Protein AF-A0A2E3BZH8-F1 (afdb_monomer)

Secondary structure (DSSP, 8-state):
-HHHHHHHT--HHHHHHHHHHHHHHHHHHTTS-HHHHHHHHHHHHHHHHHHHHHHHHHHHHHHHHHHHHHHHHSSSPPSS-TT-HHHHHHHHHTGGGTTT-HHHHHHHHHHHHHHHHHHHHHHSTT-S-HHHHHHHHHHHHHHHHHHHHHGGGGS-S-HHHHHHHHHHHHHHHHHHHHHHHHHHHHHHHHHHHH---TTPPP---S---S------S--------

Solvent-accessible surface area (backbone atoms only — not comparable to full-atom values): 13101 Å² total; per-residue (Å²): 115,71,66,60,62,53,58,76,69,49,54,70,71,58,49,50,52,53,51,52,47,44,52,51,34,47,59,69,36,68,80,45,76,73,81,64,34,56,60,51,28,50,50,50,38,52,53,52,51,52,52,53,48,48,54,50,50,54,52,53,51,50,53,51,54,52,50,55,53,40,46,72,68,37,75,68,73,72,87,64,46,85,90,37,65,69,60,35,53,50,49,52,74,51,50,82,51,34,85,61,40,49,70,45,47,40,48,22,50,53,25,48,39,54,23,47,53,41,50,53,51,59,68,44,85,81,61,90,59,50,49,63,47,47,57,52,30,52,50,24,48,51,50,20,45,51,33,53,59,57,48,61,81,58,49,74,99,38,71,69,58,53,55,47,49,57,50,49,44,52,51,51,52,54,56,54,45,54,56,49,52,53,52,50,51,52,42,52,53,50,37,74,73,73,48,90,51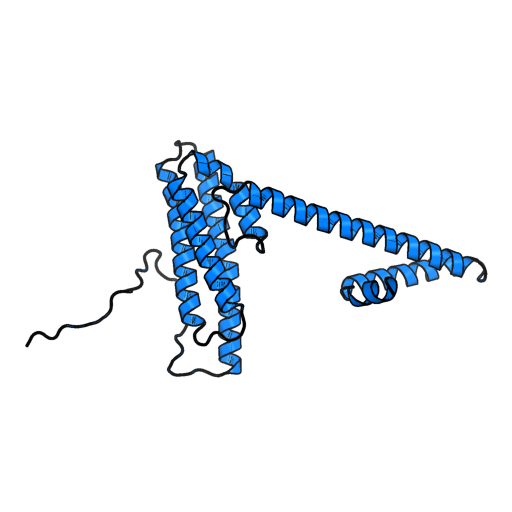,98,87,62,70,83,80,81,85,67,95,71,64,96,82,68,80,78,76,86,68,73,96,71,80,78,83,86,128

pLDDT: mean 81.77, std 16.64, range [39.28, 98.5]

Mean predicted aligned error: 11.78 Å

Structure (mmCIF, N/CA/C/O backbone):
data_AF-A0A2E3BZH8-F1
#
_entry.id   AF-A0A2E3BZH8-F1
#
loop_
_atom_site.group_PDB
_atom_site.id
_atom_site.type_symbol
_atom_site.label_atom_id
_atom_site.label_alt_id
_atom_site.label_comp_id
_atom_site.label_asym_id
_atom_site.label_entity_id
_atom_site.label_seq_id
_atom_site.pdbx_PDB_ins_code
_atom_site.Cartn_x
_atom_site.Cartn_y
_atom_site.Cartn_z
_atom_site.occupancy
_atom_site.B_iso_or_equiv
_atom_site.auth_seq_id
_atom_site.auth_comp_id
_atom_site.auth_asym_id
_atom_site.auth_atom_id
_atom_site.pdbx_PDB_model_num
ATOM 1 N N . MET A 1 1 ? 15.683 19.610 -30.212 1.00 45.84 1 MET A N 1
ATOM 2 C CA . MET A 1 1 ? 15.999 19.299 -28.797 1.00 45.84 1 MET A CA 1
ATOM 3 C C . MET A 1 1 ? 14.867 18.570 -28.058 1.00 45.84 1 MET A C 1
ATOM 5 O O . MET A 1 1 ? 15.167 17.631 -27.344 1.00 45.84 1 MET A O 1
ATOM 9 N N . LYS A 1 2 ? 13.576 18.899 -28.266 1.00 50.16 2 LYS A N 1
ATOM 10 C CA . LYS A 1 2 ? 12.450 18.166 -27.634 1.00 50.16 2 LYS A CA 1
ATOM 11 C C . LYS A 1 2 ? 12.270 16.708 -28.107 1.00 50.16 2 LYS A C 1
ATOM 13 O O . LYS A 1 2 ? 11.883 15.872 -27.306 1.00 50.16 2 LYS A O 1
ATOM 18 N N . LEU A 1 3 ? 12.591 16.400 -29.370 1.00 46.22 3 LEU A N 1
ATOM 19 C CA . LEU A 1 3 ? 12.424 15.050 -29.936 1.00 46.22 3 LEU A CA 1
ATOM 20 C C . LEU A 1 3 ? 13.428 14.031 -29.366 1.00 46.22 3 LEU A C 1
ATOM 22 O O . LEU A 1 3 ? 13.060 12.911 -29.044 1.00 46.22 3 LEU A O 1
ATOM 26 N N . TYR A 1 4 ? 14.686 14.445 -29.197 1.00 51.34 4 TYR A N 1
ATOM 27 C CA . TYR A 1 4 ? 15.752 13.600 -28.650 1.00 51.34 4 TYR A CA 1
ATOM 28 C C . TYR A 1 4 ? 15.467 13.214 -27.188 1.00 51.34 4 TYR A C 1
ATOM 30 O O . TYR A 1 4 ? 15.466 12.036 -26.848 1.00 51.34 4 TYR A O 1
ATOM 38 N N . ASN A 1 5 ? 15.072 14.190 -26.362 1.00 56.72 5 ASN A N 1
ATOM 39 C CA . ASN A 1 5 ? 14.701 13.950 -24.962 1.00 56.72 5 ASN A CA 1
ATOM 40 C C . ASN A 1 5 ? 13.414 13.118 -24.810 1.00 56.72 5 ASN A C 1
ATOM 42 O O . ASN A 1 5 ? 13.202 12.510 -23.763 1.00 56.72 5 ASN A O 1
ATOM 46 N N . ALA A 1 6 ? 12.537 13.114 -25.821 1.00 58.03 6 ALA A N 1
ATOM 47 C CA . ALA A 1 6 ? 11.358 12.253 -25.842 1.00 58.03 6 ALA A CA 1
ATOM 48 C C . ALA A 1 6 ? 11.736 10.794 -26.138 1.00 58.03 6 ALA A C 1
ATOM 50 O O . ALA A 1 6 ? 11.156 9.896 -25.540 1.00 58.03 6 ALA A O 1
ATOM 51 N N . ILE A 1 7 ? 12.737 10.557 -26.997 1.00 60.22 7 ILE A N 1
ATOM 52 C CA . ILE A 1 7 ? 13.223 9.209 -27.330 1.00 60.22 7 ILE A CA 1
ATOM 53 C C . ILE A 1 7 ? 13.963 8.576 -26.146 1.00 60.22 7 ILE A C 1
ATOM 55 O O . ILE A 1 7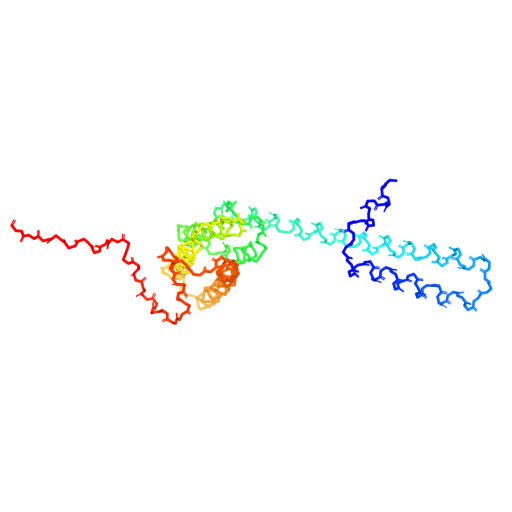 ? 13.751 7.407 -25.847 1.00 60.22 7 ILE A O 1
ATOM 59 N N . GLU A 1 8 ? 14.773 9.353 -25.426 1.00 59.12 8 GLU A N 1
ATOM 60 C CA . GLU A 1 8 ? 15.571 8.864 -24.290 1.00 59.12 8 GLU A CA 1
ATOM 61 C C . GLU A 1 8 ? 14.720 8.495 -23.056 1.00 59.12 8 GLU A C 1
ATOM 63 O O . GLU A 1 8 ? 15.140 7.704 -22.218 1.00 59.12 8 GLU A O 1
ATOM 68 N N . LYS A 1 9 ? 13.492 9.024 -22.963 1.00 60.16 9 LYS A N 1
ATOM 69 C CA . LYS A 1 9 ? 12.530 8.722 -21.888 1.00 60.16 9 LYS A CA 1
ATOM 70 C C . LYS A 1 9 ? 11.570 7.569 -22.204 1.00 60.16 9 LYS A C 1
ATOM 72 O O . LYS A 1 9 ? 10.700 7.271 -21.387 1.00 60.16 9 LYS A O 1
ATOM 77 N N . LEU A 1 10 ? 11.667 6.944 -23.378 1.00 65.31 10 LEU A N 1
ATOM 78 C CA . LEU A 1 10 ? 10.780 5.845 -23.757 1.00 65.31 10 LEU A CA 1
ATOM 79 C C . LEU A 1 10 ? 11.290 4.516 -23.195 1.00 65.31 10 LEU A C 1
ATOM 81 O O . LEU A 1 10 ? 12.379 4.060 -23.529 1.00 65.31 10 LEU A O 1
ATOM 85 N N . GLU A 1 11 ? 10.461 3.859 -22.384 1.00 71.50 11 GLU A N 1
ATOM 86 C CA . GLU A 1 11 ? 10.684 2.471 -21.974 1.00 71.50 11 GLU A CA 1
ATOM 87 C C . GLU A 1 11 ? 10.778 1.545 -23.197 1.00 71.50 11 GLU A C 1
ATOM 89 O O . GLU A 1 11 ? 10.058 1.721 -24.188 1.00 71.50 11 GLU A O 1
ATOM 94 N N . GLY A 1 12 ? 11.639 0.524 -23.115 1.00 73.19 12 GLY A N 1
ATOM 95 C CA . GLY A 1 12 ? 11.958 -0.364 -24.240 1.00 73.19 12 GLY A CA 1
ATOM 96 C C . GLY A 1 12 ? 10.740 -1.046 -24.875 1.00 73.19 12 GLY A C 1
ATOM 97 O O . GLY A 1 12 ? 10.701 -1.227 -26.091 1.00 73.19 12 GLY A O 1
ATOM 98 N N . GLU A 1 13 ? 9.703 -1.345 -24.089 1.00 74.25 13 GLU A N 1
ATOM 99 C CA . GLU A 1 13 ? 8.449 -1.909 -24.602 1.00 74.25 13 GLU A CA 1
ATOM 100 C C . GLU A 1 13 ? 7.674 -0.914 -25.487 1.00 74.25 13 GLU A C 1
ATOM 102 O O . GLU A 1 13 ? 7.115 -1.289 -26.522 1.00 74.25 13 GLU A O 1
ATOM 107 N N . THR A 1 14 ? 7.666 0.374 -25.124 1.00 75.88 14 THR A N 1
ATOM 108 C CA . THR A 1 14 ? 7.012 1.420 -25.927 1.00 75.88 14 THR A CA 1
ATOM 109 C C . THR A 1 14 ? 7.798 1.679 -27.211 1.00 75.88 14 THR A C 1
ATOM 111 O O . THR A 1 14 ? 7.213 1.807 -28.287 1.00 75.88 14 THR A O 1
ATOM 114 N N . LEU A 1 15 ? 9.130 1.681 -27.121 1.00 77.88 15 LEU A N 1
ATOM 115 C CA . LEU A 1 15 ? 10.012 1.839 -28.274 1.00 77.88 15 LEU A CA 1
ATOM 116 C C . LEU A 1 15 ? 9.840 0.690 -29.281 1.00 77.88 15 LEU A C 1
ATOM 118 O O . LEU A 1 15 ? 9.715 0.938 -30.480 1.00 77.88 15 LEU A O 1
ATOM 122 N N . PHE A 1 16 ? 9.731 -0.551 -28.800 1.00 81.75 16 PHE A N 1
ATOM 123 C CA . PHE A 1 16 ? 9.432 -1.711 -29.641 1.00 81.75 16 PHE A CA 1
ATOM 124 C C . PHE A 1 16 ? 8.083 -1.572 -30.362 1.00 81.75 16 PHE A C 1
ATOM 126 O O . PHE A 1 16 ? 8.008 -1.782 -31.573 1.00 81.75 16 PHE A O 1
ATOM 133 N N . LYS A 1 17 ? 7.027 -1.151 -29.649 1.00 80.12 17 LYS A N 1
ATOM 134 C CA . LYS A 1 17 ? 5.701 -0.896 -30.241 1.00 80.12 17 LYS A CA 1
ATOM 135 C C . LYS A 1 17 ? 5.764 0.161 -31.348 1.00 80.12 17 LYS A C 1
ATOM 137 O O . LYS A 1 17 ? 5.174 -0.037 -32.407 1.00 80.12 17 LYS A O 1
ATOM 142 N N . TYR A 1 18 ? 6.508 1.250 -31.151 1.00 81.06 18 TYR A N 1
ATOM 143 C CA . TYR A 1 18 ? 6.657 2.301 -32.164 1.00 81.06 18 TYR A CA 1
ATOM 144 C C . TYR A 1 18 ? 7.452 1.832 -33.390 1.00 81.06 18 TYR A C 1
ATOM 146 O O . TYR A 1 18 ? 7.041 2.099 -34.519 1.00 81.06 18 TYR A O 1
ATOM 154 N N . ILE A 1 19 ? 8.525 1.058 -33.199 1.00 82.62 19 ILE A N 1
ATOM 155 C CA . ILE A 1 19 ? 9.267 0.436 -34.307 1.00 82.62 19 ILE A CA 1
ATOM 156 C C . ILE A 1 19 ? 8.366 -0.524 -35.096 1.00 82.62 19 ILE A C 1
ATOM 158 O O . ILE A 1 19 ? 8.353 -0.480 -36.326 1.00 82.62 19 ILE A O 1
ATOM 162 N N . ALA A 1 20 ? 7.562 -1.344 -34.413 1.00 84.69 20 ALA A N 1
ATOM 163 C CA . ALA A 1 20 ? 6.630 -2.266 -35.061 1.00 84.69 20 ALA A CA 1
ATOM 164 C C . ALA A 1 20 ? 5.582 -1.532 -35.917 1.00 84.69 20 ALA A C 1
ATOM 166 O O . ALA A 1 20 ? 5.282 -1.970 -37.030 1.00 84.69 20 ALA A O 1
ATOM 167 N N . VAL A 1 21 ? 5.069 -0.389 -35.445 1.00 83.12 21 VAL A N 1
ATOM 168 C CA . VAL A 1 21 ? 4.144 0.470 -36.208 1.00 83.12 21 VAL A CA 1
ATOM 169 C C . VAL A 1 21 ? 4.818 1.043 -37.456 1.00 83.12 21 VAL A C 1
ATOM 171 O O . VAL A 1 21 ? 4.216 1.023 -38.531 1.00 83.12 21 VAL A O 1
ATOM 174 N N . ILE A 1 22 ? 6.069 1.499 -37.353 1.00 81.06 22 ILE A N 1
ATOM 175 C CA . ILE A 1 22 ? 6.833 2.022 -38.497 1.00 81.06 22 ILE A CA 1
ATOM 176 C C . ILE A 1 22 ? 7.059 0.925 -39.544 1.00 81.06 22 ILE A C 1
ATOM 178 O O . ILE A 1 22 ? 6.750 1.130 -40.716 1.00 81.06 22 ILE A O 1
ATOM 182 N N . ILE A 1 23 ? 7.531 -0.255 -39.131 1.00 83.19 23 ILE A N 1
ATOM 183 C CA . ILE A 1 23 ? 7.778 -1.389 -40.037 1.00 83.19 23 ILE A CA 1
ATOM 184 C C . ILE A 1 23 ? 6.480 -1.835 -40.717 1.00 83.19 23 ILE A C 1
ATOM 186 O O . ILE A 1 23 ? 6.462 -2.025 -41.931 1.00 83.19 23 ILE A O 1
ATOM 190 N N . SER A 1 24 ? 5.383 -1.940 -39.961 1.00 78.25 24 SER A N 1
ATOM 191 C CA . SER A 1 24 ? 4.074 -2.322 -40.506 1.00 78.25 24 SER A CA 1
ATOM 192 C C . SER A 1 24 ? 3.560 -1.295 -41.516 1.00 78.25 24 SER A C 1
ATOM 194 O O . SER A 1 24 ? 3.029 -1.664 -42.560 1.00 78.25 24 SER A O 1
ATOM 196 N N . SER A 1 25 ? 3.766 -0.004 -41.241 1.00 77.00 25 SER A N 1
ATOM 197 C CA . SER A 1 25 ? 3.370 1.084 -42.143 1.00 77.00 25 SER A CA 1
ATOM 198 C C . SER A 1 25 ? 4.177 1.061 -43.444 1.00 77.00 25 SER A C 1
ATOM 200 O O . SER A 1 25 ? 3.603 1.188 -44.523 1.00 77.00 25 SER A O 1
ATOM 202 N N . ILE A 1 26 ? 5.494 0.832 -43.364 1.00 76.00 26 ILE A N 1
ATOM 203 C CA . ILE A 1 26 ? 6.365 0.680 -44.541 1.00 76.00 26 ILE A CA 1
ATOM 204 C C . ILE A 1 26 ? 5.959 -0.555 -45.354 1.00 76.00 26 ILE A C 1
ATOM 206 O O . ILE A 1 26 ? 5.878 -0.476 -46.577 1.00 76.00 26 ILE A O 1
ATOM 210 N N . PHE A 1 27 ? 5.662 -1.675 -44.691 1.00 79.50 27 PHE A N 1
ATOM 211 C CA . PHE A 1 27 ? 5.261 -2.918 -45.351 1.00 79.50 27 PHE A CA 1
ATOM 212 C C . PHE A 1 27 ? 3.938 -2.777 -46.116 1.00 79.50 27 PHE A C 1
ATOM 214 O O . PHE A 1 27 ? 3.856 -3.160 -47.282 1.00 79.50 27 PHE A O 1
ATOM 221 N N . LEU A 1 28 ? 2.916 -2.175 -45.497 1.00 72.25 28 LEU A N 1
ATOM 222 C CA . LEU A 1 28 ? 1.610 -1.962 -46.132 1.00 72.25 28 LEU A CA 1
ATOM 223 C C . LEU A 1 28 ? 1.696 -1.042 -47.355 1.00 72.25 28 LEU A C 1
ATOM 225 O O . LEU A 1 28 ? 0.976 -1.236 -48.332 1.00 72.25 28 LEU A O 1
ATOM 229 N N . ILE A 1 29 ? 2.586 -0.052 -47.312 1.00 69.25 29 ILE A N 1
ATOM 230 C CA . ILE A 1 29 ? 2.660 1.007 -48.322 1.00 69.25 29 ILE A CA 1
ATOM 231 C C . ILE A 1 29 ? 3.703 0.704 -49.413 1.00 69.25 29 ILE A C 1
ATOM 233 O O . ILE A 1 29 ? 3.578 1.194 -50.534 1.00 69.25 29 ILE A O 1
ATOM 237 N N . GLY A 1 30 ? 4.666 -0.185 -49.148 1.00 65.31 30 GLY A N 1
ATOM 238 C CA . GLY A 1 30 ? 5.624 -0.698 -50.137 1.00 65.31 30 GLY A CA 1
ATOM 239 C C . GLY A 1 30 ? 4.993 -1.494 -51.288 1.00 65.31 30 GLY A C 1
ATOM 240 O O . GLY A 1 30 ? 5.675 -1.790 -52.264 1.00 65.31 30 GLY A O 1
ATOM 241 N N . SER A 1 31 ? 3.693 -1.799 -51.207 1.00 66.25 31 SER A N 1
ATOM 242 C CA . SER A 1 31 ? 2.914 -2.434 -52.281 1.00 66.25 31 SER A CA 1
ATOM 243 C C . SER A 1 31 ? 2.447 -1.449 -53.374 1.00 66.25 31 SER A C 1
ATOM 245 O O . SER A 1 31 ? 1.787 -1.866 -54.323 1.00 66.25 31 SER A O 1
ATOM 247 N N . ILE A 1 32 ? 2.758 -0.148 -53.254 1.00 61.25 32 ILE A N 1
ATOM 248 C CA . ILE A 1 32 ? 2.328 0.928 -54.164 1.00 61.25 32 ILE A CA 1
ATOM 249 C C . ILE A 1 32 ? 3.559 1.799 -54.513 1.00 61.25 32 ILE A C 1
ATOM 251 O O . ILE A 1 32 ? 4.385 2.074 -53.646 1.00 61.25 32 ILE A O 1
ATOM 255 N N . ASP A 1 33 ? 3.689 2.274 -55.758 1.00 67.25 33 ASP A N 1
ATOM 256 C CA . ASP A 1 33 ? 4.868 2.969 -56.328 1.00 67.25 33 ASP A CA 1
ATOM 257 C C . ASP A 1 33 ? 5.697 3.894 -55.394 1.00 67.25 33 ASP A C 1
ATOM 259 O O . ASP A 1 33 ? 5.210 4.804 -54.726 1.00 67.25 33 ASP A O 1
ATOM 263 N N . ILE A 1 34 ? 7.016 3.703 -55.397 1.00 64.69 34 ILE A N 1
ATOM 264 C CA . ILE A 1 34 ? 7.897 3.919 -54.230 1.00 64.69 34 ILE A CA 1
ATOM 265 C C . ILE A 1 34 ? 8.175 5.397 -53.855 1.00 64.69 34 ILE A C 1
ATOM 267 O O . ILE A 1 34 ? 8.612 5.671 -52.738 1.00 64.69 34 ILE A O 1
ATOM 271 N N . ARG A 1 35 ? 7.927 6.394 -54.719 1.00 65.94 35 ARG A N 1
ATOM 272 C CA . ARG A 1 35 ? 8.471 7.759 -54.492 1.00 65.94 35 ARG A CA 1
ATOM 273 C C . ARG A 1 35 ? 7.684 8.635 -53.510 1.00 65.94 35 ARG A C 1
ATOM 275 O O . ARG A 1 35 ? 8.300 9.277 -52.666 1.00 65.94 35 ARG A O 1
ATOM 282 N N . LEU A 1 36 ? 6.354 8.684 -53.608 1.00 69.88 36 LEU A N 1
ATOM 283 C CA . LEU A 1 36 ? 5.517 9.507 -52.711 1.00 69.88 36 LEU A CA 1
ATOM 284 C C . LEU A 1 36 ? 5.040 8.716 -51.482 1.00 69.88 36 LEU A C 1
ATOM 286 O O . LEU A 1 36 ? 4.796 9.267 -50.410 1.00 69.88 36 LEU A O 1
ATOM 290 N N . ASN A 1 37 ? 4.950 7.401 -51.646 1.00 72.38 37 ASN A N 1
ATOM 291 C CA . ASN A 1 37 ? 4.317 6.494 -50.706 1.00 72.38 37 ASN A CA 1
ATOM 292 C C . ASN A 1 37 ? 5.134 6.306 -49.426 1.00 72.38 37 ASN A C 1
ATOM 294 O O . ASN A 1 37 ? 4.564 6.301 -48.341 1.00 72.38 37 ASN A O 1
ATOM 298 N N . VAL A 1 38 ? 6.467 6.271 -49.509 1.00 75.62 38 VAL A N 1
ATOM 299 C CA . VAL A 1 38 ? 7.326 6.198 -48.313 1.00 75.62 38 VAL A CA 1
ATOM 300 C C . VAL A 1 38 ? 7.190 7.455 -47.446 1.00 75.62 38 VAL A C 1
ATOM 302 O O . VAL A 1 38 ? 7.096 7.354 -46.225 1.00 75.62 38 VAL A O 1
ATOM 305 N N . ILE A 1 39 ? 7.118 8.640 -48.059 1.00 79.00 39 ILE A N 1
ATOM 306 C CA . ILE A 1 39 ? 6.928 9.907 -47.333 1.00 79.00 39 ILE A CA 1
ATOM 307 C C . ILE A 1 39 ? 5.562 9.912 -46.635 1.00 79.00 39 ILE A C 1
ATOM 309 O O . ILE A 1 39 ? 5.460 10.287 -45.467 1.00 79.00 39 ILE A O 1
ATOM 313 N N . LEU A 1 40 ? 4.524 9.436 -47.325 1.00 78.69 40 LEU A N 1
ATOM 314 C CA . LEU A 1 40 ? 3.167 9.340 -46.792 1.00 78.69 40 LEU A CA 1
ATOM 315 C C . LEU A 1 40 ? 3.064 8.291 -45.666 1.00 78.69 40 LEU A C 1
ATOM 317 O O . LEU A 1 40 ? 2.407 8.540 -44.658 1.00 78.69 40 LEU A O 1
ATOM 321 N N . ALA A 1 41 ? 3.788 7.174 -45.774 1.00 76.25 41 ALA A N 1
ATOM 322 C CA . ALA A 1 41 ? 3.908 6.160 -44.726 1.00 76.25 41 ALA A CA 1
ATOM 323 C C . ALA A 1 41 ? 4.560 6.709 -43.456 1.00 76.25 41 ALA A C 1
ATOM 325 O O . ALA A 1 41 ? 4.059 6.482 -42.356 1.00 76.25 41 ALA A O 1
ATOM 326 N N . ILE A 1 42 ? 5.656 7.459 -43.606 1.00 81.44 42 ILE A N 1
ATOM 327 C CA . ILE A 1 42 ? 6.335 8.113 -42.484 1.00 81.44 42 ILE A CA 1
ATOM 328 C C . ILE A 1 42 ? 5.398 9.130 -41.833 1.00 81.44 42 ILE A C 1
ATOM 330 O O . ILE A 1 42 ? 5.296 9.160 -40.610 1.00 81.44 42 ILE A O 1
ATOM 334 N N . PHE A 1 43 ? 4.675 9.923 -42.628 1.00 85.00 43 PHE A N 1
ATOM 335 C CA . PHE A 1 43 ? 3.709 10.886 -42.105 1.00 85.00 43 PHE A CA 1
ATOM 336 C C . PHE A 1 43 ? 2.605 10.200 -41.286 1.00 85.00 43 PHE A C 1
ATOM 338 O O . PHE A 1 43 ? 2.378 10.579 -40.139 1.00 85.00 43 PHE A O 1
ATOM 345 N N . ILE A 1 44 ? 1.991 9.137 -41.819 1.00 83.62 44 ILE A N 1
ATOM 346 C CA . ILE A 1 44 ? 0.969 8.348 -41.111 1.00 83.62 44 ILE A CA 1
ATOM 347 C C . ILE A 1 44 ? 1.535 7.738 -39.824 1.00 83.62 44 ILE A C 1
ATOM 349 O O . ILE A 1 44 ? 0.906 7.844 -38.772 1.00 83.62 44 ILE A O 1
ATOM 353 N N . ALA A 1 45 ? 2.724 7.135 -39.877 1.00 81.25 45 ALA A N 1
ATOM 354 C CA . ALA A 1 45 ? 3.358 6.541 -38.704 1.00 81.25 45 ALA A CA 1
ATOM 355 C C . ALA A 1 45 ? 3.620 7.590 -37.613 1.00 81.25 45 ALA A C 1
ATOM 357 O O . ALA A 1 45 ? 3.315 7.348 -36.446 1.00 81.25 45 ALA A O 1
ATOM 358 N N . VAL A 1 46 ? 4.113 8.777 -37.986 1.00 86.62 46 VAL A N 1
ATOM 359 C CA . VAL A 1 46 ? 4.310 9.896 -37.054 1.00 86.62 46 VAL A CA 1
ATOM 360 C C . VAL A 1 46 ? 2.979 10.337 -36.444 1.00 86.62 46 VAL A C 1
ATOM 362 O O . VAL A 1 46 ? 2.904 10.489 -35.228 1.00 86.62 46 VAL A O 1
ATOM 365 N N . THR A 1 47 ? 1.913 10.486 -37.236 1.00 87.25 47 THR A N 1
ATOM 366 C CA . THR A 1 47 ? 0.581 10.839 -36.717 1.00 87.25 47 THR A CA 1
ATOM 367 C C . THR A 1 47 ? 0.053 9.795 -35.730 1.00 87.25 47 THR A C 1
ATOM 369 O O . THR A 1 47 ? -0.441 10.162 -34.665 1.00 87.25 47 THR A O 1
ATOM 372 N N . ILE A 1 48 ? 0.191 8.501 -36.038 1.00 86.75 48 ILE A N 1
ATOM 373 C CA . ILE A 1 48 ? -0.230 7.410 -35.147 1.00 86.75 48 ILE A CA 1
ATOM 374 C C . ILE A 1 48 ? 0.574 7.433 -33.844 1.00 86.75 48 ILE A C 1
ATOM 376 O O . ILE A 1 48 ? -0.012 7.316 -32.770 1.00 86.75 48 ILE A O 1
ATOM 380 N N . ILE A 1 49 ? 1.896 7.610 -33.917 1.00 86.00 49 ILE A N 1
ATOM 381 C CA . ILE A 1 49 ? 2.760 7.689 -32.731 1.00 86.00 49 ILE A CA 1
ATOM 382 C C . ILE A 1 49 ? 2.354 8.876 -31.853 1.00 86.00 49 ILE A C 1
ATOM 384 O O . ILE A 1 49 ? 2.188 8.701 -30.649 1.00 86.00 49 ILE A O 1
ATOM 388 N N . LEU A 1 50 ? 2.134 10.056 -32.442 1.00 86.81 50 LEU A N 1
ATOM 389 C CA . LEU A 1 50 ? 1.682 11.237 -31.702 1.00 86.81 50 LEU A CA 1
ATOM 390 C C . LEU A 1 50 ? 0.334 10.996 -31.013 1.00 86.81 50 LEU A C 1
ATOM 392 O O . LEU A 1 50 ? 0.177 11.352 -29.851 1.00 86.81 50 LEU A O 1
ATOM 396 N N . TYR A 1 51 ? -0.613 10.347 -31.694 1.00 89.62 51 TYR A N 1
ATOM 397 C CA . TYR A 1 51 ? -1.912 10.002 -31.116 1.00 89.62 51 TYR A CA 1
ATOM 398 C C . TYR A 1 51 ? -1.805 8.998 -29.955 1.00 89.62 51 TYR A C 1
ATOM 400 O O . TYR A 1 51 ? -2.470 9.150 -28.930 1.00 89.62 51 TYR A O 1
ATOM 408 N N . LEU A 1 52 ? -0.974 7.960 -30.098 1.00 83.62 52 LEU A N 1
ATOM 409 C CA . LEU A 1 52 ? -0.753 6.970 -29.039 1.00 83.62 52 LEU A CA 1
ATOM 410 C C . LEU A 1 52 ? -0.074 7.591 -27.817 1.00 83.62 52 LEU A C 1
ATOM 412 O O . LEU A 1 52 ? -0.448 7.273 -26.687 1.00 83.62 52 LEU A O 1
ATOM 416 N N . GLU A 1 53 ? 0.892 8.478 -28.048 1.00 87.38 53 GLU A N 1
ATOM 417 C CA . GLU A 1 53 ? 1.592 9.207 -26.999 1.00 87.38 53 GLU A CA 1
ATOM 418 C C . GLU A 1 53 ? 0.643 10.141 -26.244 1.00 87.38 53 GLU A C 1
ATOM 420 O O . GLU A 1 53 ? 0.593 10.085 -25.019 1.00 87.38 53 GLU A O 1
ATOM 425 N N . ASP A 1 54 ? -0.168 10.922 -26.959 1.00 87.19 54 ASP A N 1
ATOM 426 C CA . ASP A 1 54 ? -1.173 11.806 -26.362 1.00 87.19 54 ASP A CA 1
ATOM 427 C C . ASP A 1 54 ? -2.157 11.012 -25.491 1.00 87.19 54 ASP A C 1
ATOM 429 O O . ASP A 1 54 ? -2.305 11.275 -24.298 1.00 87.19 54 ASP A O 1
ATOM 433 N N . LYS A 1 55 ? -2.709 9.914 -26.024 1.00 88.94 55 LYS A N 1
ATOM 434 C CA . LYS A 1 55 ? -3.592 9.015 -25.267 1.00 88.94 55 LYS A CA 1
ATOM 435 C C . LYS A 1 55 ? -2.916 8.434 -24.021 1.00 88.94 55 LYS A C 1
ATOM 437 O O . LYS A 1 55 ? -3.574 8.254 -22.992 1.00 88.94 55 LYS A O 1
ATOM 442 N N . ARG A 1 56 ? -1.623 8.103 -24.100 1.00 88.12 56 ARG A N 1
ATOM 443 C CA . ARG A 1 56 ? -0.836 7.600 -22.966 1.00 88.12 56 ARG A CA 1
ATOM 444 C C . ARG A 1 56 ? -0.662 8.678 -21.899 1.00 88.12 56 ARG A C 1
ATOM 446 O O . ARG A 1 56 ? -0.911 8.394 -20.727 1.00 88.12 56 ARG A O 1
ATOM 453 N N . VAL A 1 57 ? -0.280 9.888 -22.302 1.00 89.12 57 VAL A N 1
ATOM 454 C CA . VAL A 1 57 ? -0.097 11.040 -21.410 1.00 89.12 57 VAL A CA 1
ATOM 455 C C . VAL A 1 57 ? -1.414 11.392 -20.725 1.00 89.12 57 VAL A C 1
ATOM 457 O O . VAL A 1 57 ? -1.466 11.371 -19.498 1.00 89.12 57 VAL A O 1
ATOM 460 N N . THR A 1 58 ? -2.508 11.569 -21.473 1.00 90.06 58 THR A N 1
ATOM 461 C CA . THR A 1 58 ? -3.831 11.875 -20.902 1.00 90.06 58 THR A CA 1
ATOM 462 C C . THR A 1 58 ? -4.286 10.806 -19.912 1.00 90.06 58 THR A C 1
ATOM 464 O O . THR A 1 58 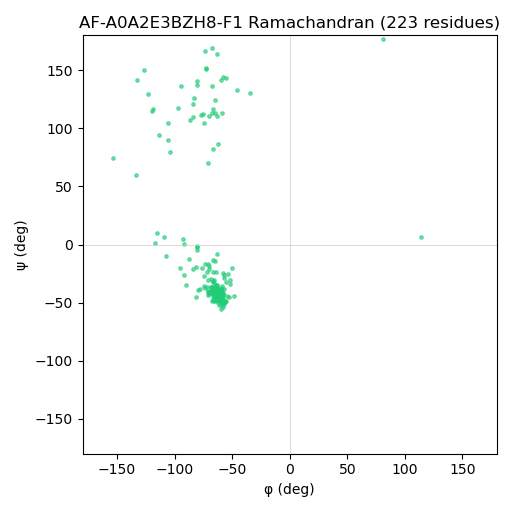? -4.815 11.121 -18.845 1.00 90.06 58 THR A O 1
ATOM 467 N N . LYS A 1 59 ? -4.071 9.520 -20.225 1.00 90.69 59 LYS A N 1
ATOM 468 C CA . LYS A 1 59 ? -4.410 8.427 -19.304 1.00 90.69 59 LYS A CA 1
ATOM 469 C C . LYS A 1 59 ? -3.586 8.505 -18.016 1.00 90.69 59 LYS A C 1
ATOM 471 O O . LYS A 1 59 ? -4.146 8.328 -16.937 1.00 90.69 59 LYS A O 1
ATOM 476 N N . SER A 1 60 ? -2.284 8.765 -18.124 1.00 88.50 60 SER A N 1
ATOM 477 C CA . SER A 1 60 ? -1.394 8.910 -16.968 1.00 88.50 60 SER A CA 1
ATOM 478 C C . SER A 1 60 ? -1.788 10.099 -16.092 1.00 88.50 60 SER A C 1
ATOM 480 O O . SER A 1 60 ? -1.844 9.967 -14.872 1.00 88.50 60 SER A O 1
ATOM 482 N N . GLU A 1 61 ? -2.091 11.246 -16.699 1.00 92.25 61 GLU A N 1
ATOM 483 C CA . GLU A 1 61 ? -2.551 12.443 -15.989 1.00 92.25 61 GLU A CA 1
ATOM 484 C C . GLU A 1 61 ? -3.880 12.186 -15.281 1.00 92.25 61 GLU A C 1
ATOM 486 O O . GLU A 1 61 ? -4.008 12.466 -14.094 1.00 92.25 61 GLU A O 1
ATOM 491 N N . THR A 1 62 ? -4.831 11.548 -15.968 1.00 92.75 62 THR A N 1
ATOM 492 C CA . THR A 1 62 ? -6.130 11.186 -15.385 1.00 92.75 62 THR A CA 1
ATOM 493 C C . THR A 1 62 ? -5.965 10.288 -14.158 1.00 92.75 62 THR A C 1
ATOM 495 O O . THR A 1 62 ? -6.596 10.536 -13.133 1.00 92.75 62 THR A O 1
ATOM 498 N N . LEU A 1 63 ? -5.109 9.262 -14.234 1.00 91.25 63 LEU A N 1
ATOM 499 C CA . LEU A 1 63 ? -4.833 8.368 -13.103 1.00 91.25 63 LEU A CA 1
ATOM 500 C C . LEU A 1 63 ? -4.216 9.121 -11.922 1.00 91.25 63 LEU A C 1
ATOM 502 O O . LEU A 1 63 ? -4.634 8.916 -10.783 1.00 91.25 63 LEU A O 1
ATOM 506 N N . LYS A 1 64 ? -3.269 10.023 -12.193 1.00 92.69 64 LYS A N 1
ATOM 507 C CA . LYS A 1 64 ? -2.636 10.843 -11.161 1.00 92.69 64 LYS A CA 1
ATOM 508 C C . LYS A 1 64 ? -3.650 11.757 -10.474 1.00 92.69 64 LYS A C 1
ATOM 510 O O . LYS A 1 64 ? -3.721 11.781 -9.251 1.00 92.69 64 LYS A O 1
ATOM 515 N N . THR A 1 65 ? -4.488 12.448 -11.246 1.00 94.00 65 THR A N 1
ATOM 516 C CA . THR A 1 65 ? -5.548 13.304 -10.700 1.00 94.00 65 THR A CA 1
ATOM 517 C C . THR A 1 65 ? -6.555 12.499 -9.884 1.00 94.00 65 THR A C 1
ATOM 519 O O . THR A 1 65 ? -6.950 12.930 -8.806 1.00 94.00 65 THR A O 1
ATOM 522 N N . GLN A 1 66 ? -6.959 11.311 -10.345 1.00 94.62 66 GLN A N 1
ATOM 523 C CA . GLN A 1 66 ? -7.853 10.436 -9.579 1.00 94.62 66 GLN A CA 1
ATOM 524 C C . GLN A 1 66 ? -7.237 10.008 -8.246 1.00 94.62 66 GLN A C 1
ATOM 526 O O . GLN A 1 66 ? -7.930 9.999 -7.231 1.00 94.62 66 GLN A O 1
ATOM 531 N N . HIS A 1 67 ? -5.949 9.675 -8.240 1.00 95.19 67 HIS A N 1
ATOM 532 C CA . HIS A 1 67 ? -5.212 9.317 -7.031 1.00 95.19 67 HIS A CA 1
ATOM 533 C C . HIS A 1 67 ? -5.116 10.482 -6.044 1.00 95.19 67 HIS A C 1
ATOM 535 O O . HIS A 1 67 ? -5.471 10.329 -4.878 1.00 95.19 67 HIS A O 1
ATOM 541 N N . GLU A 1 68 ? -4.738 11.668 -6.521 1.00 95.12 68 GLU A N 1
ATOM 542 C CA . GLU A 1 68 ? -4.685 12.891 -5.711 1.00 95.12 68 GLU A CA 1
ATOM 543 C C . GLU A 1 68 ? -6.068 13.240 -5.130 1.00 95.12 68 GLU A C 1
ATOM 545 O O . GLU A 1 68 ? -6.188 13.568 -3.948 1.00 95.12 68 GLU A O 1
ATOM 550 N N . LEU A 1 69 ? -7.139 13.116 -5.922 1.00 95.06 69 LEU A N 1
ATOM 551 C CA . LEU A 1 69 ? -8.510 13.334 -5.451 1.00 95.06 69 LEU A CA 1
ATOM 552 C C . LEU A 1 69 ? -8.894 12.346 -4.345 1.00 95.06 69 LEU A C 1
ATOM 554 O O . LEU A 1 69 ? -9.406 12.772 -3.311 1.00 95.06 69 LEU A O 1
ATOM 558 N N . LYS A 1 70 ? -8.619 11.048 -4.525 1.00 96.94 70 LYS A N 1
ATOM 559 C CA . LYS A 1 70 ? -8.880 10.026 -3.499 1.00 96.94 70 LYS A CA 1
ATOM 560 C C . LYS A 1 70 ? -8.103 10.317 -2.219 1.00 96.94 70 LYS A C 1
ATOM 562 O O . LYS A 1 70 ? -8.706 10.361 -1.149 1.00 96.94 70 LYS A O 1
ATOM 567 N N . LEU A 1 71 ? -6.806 10.599 -2.326 1.00 95.94 71 LEU A N 1
ATOM 568 C CA . LEU A 1 71 ? -5.946 10.929 -1.189 1.00 95.94 71 LEU A CA 1
ATOM 569 C C . LEU A 1 71 ? -6.507 12.103 -0.371 1.00 95.94 71 LEU A C 1
ATOM 571 O O . LEU A 1 71 ? -6.599 12.019 0.851 1.00 95.94 71 LEU A O 1
ATOM 575 N N . ASN A 1 72 ? -6.962 13.160 -1.046 1.00 94.62 72 ASN A N 1
ATOM 576 C CA . ASN A 1 72 ? -7.500 14.363 -0.404 1.00 94.62 72 ASN A CA 1
ATOM 577 C C . ASN A 1 72 ? -8.861 14.156 0.290 1.00 94.62 72 ASN A C 1
ATOM 579 O O . ASN A 1 72 ? -9.253 14.964 1.140 1.00 94.62 72 ASN A O 1
ATOM 583 N N . THR A 1 73 ? -9.590 13.089 -0.054 1.00 94.75 73 THR A N 1
ATOM 584 C CA . THR A 1 73 ? -10.869 12.745 0.595 1.00 94.75 73 THR A CA 1
ATOM 585 C C . THR A 1 73 ? -10.706 11.945 1.885 1.00 94.75 73 THR A C 1
ATOM 587 O O . THR A 1 73 ? -11.596 11.991 2.732 1.00 94.75 73 THR A O 1
ATOM 590 N N . ILE A 1 74 ? -9.568 11.271 2.082 1.00 95.25 74 ILE A N 1
ATOM 591 C CA . ILE A 1 74 ? -9.301 10.473 3.285 1.00 95.25 74 ILE A CA 1
ATOM 592 C C . ILE A 1 74 ? -9.174 11.398 4.509 1.00 95.25 74 ILE A C 1
ATOM 594 O O . ILE A 1 74 ? -8.545 12.460 4.447 1.00 95.25 74 ILE A O 1
ATOM 598 N N . LYS A 1 75 ? -9.796 11.001 5.628 1.00 91.31 75 LYS A N 1
ATOM 599 C CA . LYS A 1 75 ? -9.765 11.726 6.907 1.00 91.31 75 LYS A CA 1
ATOM 600 C C . LYS A 1 75 ? -9.232 10.835 8.034 1.00 91.31 75 LYS A C 1
ATOM 602 O O . LYS A 1 75 ? -9.774 9.749 8.209 1.00 91.31 75 LYS A O 1
ATOM 607 N N . PRO A 1 76 ? -8.249 11.301 8.825 1.00 93.75 76 PRO A N 1
ATOM 608 C CA . PRO A 1 76 ? -7.400 12.476 8.607 1.00 93.75 76 PRO A CA 1
ATOM 609 C C . PRO A 1 76 ? -6.540 12.313 7.349 1.00 93.75 76 PRO A C 1
ATOM 611 O O . PRO A 1 76 ? -6.399 11.210 6.829 1.00 93.75 76 PRO A O 1
ATOM 614 N N . ILE A 1 77 ? -5.977 13.421 6.854 1.00 92.06 77 ILE A N 1
ATOM 615 C CA . ILE A 1 77 ? -5.089 13.375 5.687 1.00 92.06 77 ILE A CA 1
ATOM 616 C C . ILE A 1 77 ? -3.816 12.609 6.091 1.00 92.06 77 ILE A C 1
ATOM 618 O O . ILE A 1 77 ? -3.098 13.073 6.984 1.00 92.06 77 ILE A O 1
ATOM 622 N N . PRO A 1 78 ? -3.537 11.452 5.469 1.00 93.19 78 PRO A N 1
ATOM 623 C CA . PRO A 1 78 ? -2.371 10.640 5.796 1.00 93.19 78 PRO A CA 1
ATOM 624 C C . PRO A 1 78 ? -1.087 11.304 5.284 1.00 93.19 78 PRO A C 1
ATOM 626 O O . PRO A 1 78 ? -1.106 12.030 4.290 1.00 93.19 78 PRO A O 1
ATOM 629 N N . LYS A 1 79 ? 0.050 11.050 5.944 1.00 94.50 79 LYS A N 1
ATOM 630 C CA . LYS A 1 79 ? 1.316 11.742 5.639 1.00 94.50 79 LYS A CA 1
ATOM 631 C C . LYS A 1 79 ? 2.152 11.016 4.590 1.00 94.50 79 LYS A C 1
ATOM 633 O O . LYS A 1 79 ? 2.822 11.667 3.799 1.00 94.50 79 LYS A O 1
ATOM 638 N N . ASN A 1 80 ? 2.126 9.685 4.589 1.00 95.00 80 ASN A N 1
ATOM 639 C CA . ASN A 1 80 ? 3.022 8.849 3.793 1.00 95.00 80 ASN A CA 1
ATOM 640 C C . ASN A 1 80 ? 2.290 8.027 2.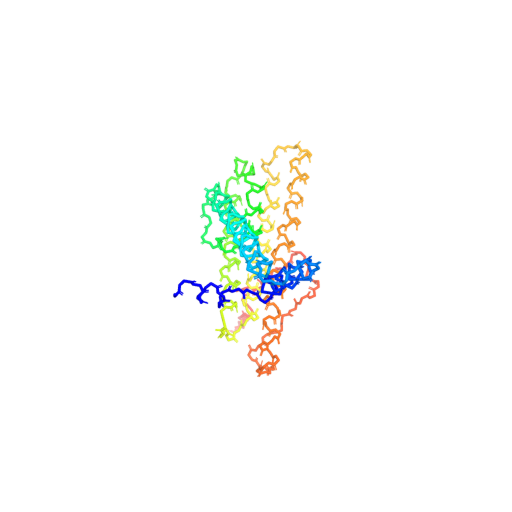721 1.00 95.00 80 ASN A C 1
ATOM 642 O O . ASN A 1 80 ? 2.900 7.150 2.128 1.00 95.00 80 ASN A O 1
ATOM 646 N N . PHE A 1 81 ? 1.001 8.270 2.454 1.00 96.31 81 PHE A N 1
ATOM 647 C CA . PHE A 1 81 ? 0.230 7.452 1.499 1.00 96.31 81 PHE A CA 1
ATOM 648 C C . PHE A 1 81 ? 0.445 7.853 0.035 1.00 96.31 81 PHE A C 1
ATOM 650 O O . PHE A 1 81 ? 0.164 7.055 -0.853 1.00 96.31 81 PHE A O 1
ATOM 657 N N . GLU A 1 82 ? 0.943 9.066 -0.231 1.00 95.06 82 GLU A N 1
ATOM 658 C CA . GLU A 1 82 ? 1.058 9.633 -1.582 1.00 95.06 82 GLU A CA 1
ATOM 659 C C . GLU A 1 82 ? 1.692 8.688 -2.626 1.00 95.06 82 GLU A C 1
ATOM 661 O O . GLU A 1 82 ? 1.127 8.577 -3.714 1.00 95.06 82 GLU A O 1
ATOM 666 N N . PR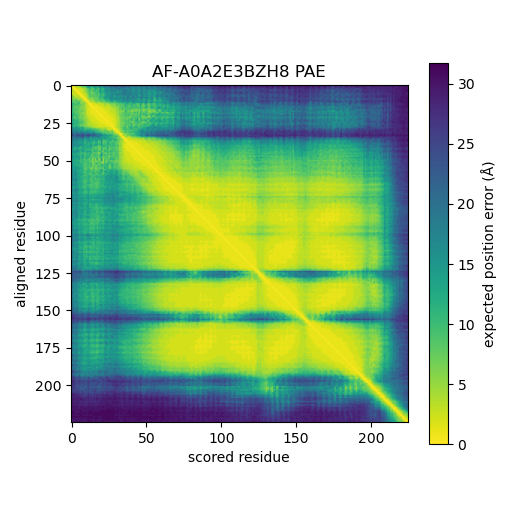O A 1 83 ? 2.790 7.955 -2.355 1.00 95.31 83 PRO A N 1
ATOM 667 C CA . PRO A 1 83 ? 3.378 7.082 -3.369 1.00 95.31 83 PRO A CA 1
ATOM 668 C C . PRO A 1 83 ? 2.671 5.718 -3.521 1.00 95.31 83 PRO A C 1
ATOM 670 O O . PRO A 1 83 ? 3.030 4.964 -4.427 1.00 95.31 83 PRO A O 1
ATOM 673 N N . TYR A 1 84 ? 1.676 5.386 -2.688 1.00 96.75 84 TYR A N 1
ATOM 674 C CA . TYR A 1 84 ? 1.065 4.050 -2.619 1.00 96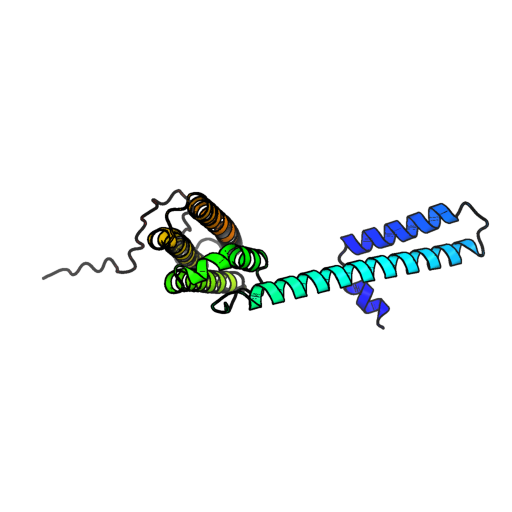.75 84 TYR A CA 1
ATOM 675 C C . TYR A 1 84 ? -0.398 4.046 -3.076 1.00 96.75 84 TYR A C 1
ATOM 677 O O . TYR A 1 84 ? -1.325 4.280 -2.299 1.00 96.75 84 TYR A O 1
ATOM 685 N N . TYR A 1 85 ? -0.612 3.736 -4.356 1.00 95.81 85 TYR A N 1
ATOM 686 C CA . TYR A 1 85 ? -1.946 3.690 -4.972 1.00 95.81 85 TYR A CA 1
ATOM 687 C C . TYR A 1 85 ? -2.882 2.674 -4.310 1.00 95.81 85 TYR A C 1
ATOM 689 O O . TYR A 1 85 ? -4.048 2.979 -4.083 1.00 95.81 85 TYR A O 1
ATOM 697 N N . ASP A 1 86 ? -2.388 1.484 -3.966 1.00 97.38 86 ASP A N 1
ATOM 698 C CA . ASP A 1 86 ? -3.207 0.429 -3.361 1.00 97.38 86 ASP A CA 1
ATOM 699 C C . ASP A 1 86 ? -3.671 0.779 -1.939 1.00 97.38 86 ASP A C 1
ATOM 701 O O . ASP A 1 86 ? -4.814 0.496 -1.582 1.00 97.38 86 ASP A O 1
ATOM 705 N N . ILE A 1 87 ? -2.827 1.455 -1.156 1.00 98.19 87 ILE A N 1
ATOM 706 C CA . ILE A 1 87 ? -3.185 1.989 0.162 1.00 98.19 87 ILE A CA 1
ATOM 707 C C . ILE A 1 87 ? -4.239 3.092 0.022 1.00 98.19 87 ILE A C 1
ATOM 709 O O . ILE A 1 87 ? -5.261 3.055 0.708 1.00 98.19 87 ILE A O 1
ATOM 713 N N . VAL A 1 88 ? -4.032 4.060 -0.878 1.00 97.88 88 VAL A N 1
ATOM 714 C CA . VAL A 1 88 ? -5.001 5.147 -1.105 1.00 97.88 88 VAL A CA 1
ATOM 715 C C . VAL A 1 88 ? -6.347 4.598 -1.573 1.00 97.88 88 VAL A C 1
ATOM 717 O O . VAL A 1 88 ? -7.385 4.985 -1.036 1.00 97.88 88 VAL A O 1
ATOM 720 N N . ASP A 1 89 ? -6.344 3.658 -2.518 1.00 97.62 89 ASP A N 1
ATOM 721 C CA . ASP A 1 89 ? -7.556 3.002 -3.008 1.00 97.62 89 ASP A CA 1
ATOM 722 C C . ASP A 1 89 ? -8.280 2.235 -1.900 1.00 97.62 89 ASP A C 1
ATOM 724 O O . ASP A 1 89 ? -9.509 2.318 -1.790 1.00 97.62 89 ASP A O 1
ATOM 728 N N . PHE A 1 90 ? -7.530 1.534 -1.046 1.00 98.12 90 PHE A N 1
ATOM 729 C CA . PHE A 1 90 ? -8.085 0.838 0.105 1.00 98.12 90 PHE A CA 1
ATOM 730 C C . PHE A 1 90 ? -8.792 1.806 1.059 1.00 98.12 90 PHE A C 1
ATOM 732 O O . PHE A 1 90 ? -9.987 1.639 1.313 1.00 98.12 90 PHE A O 1
ATOM 739 N N . PHE A 1 91 ? -8.107 2.848 1.538 1.00 97.81 91 PHE A N 1
ATOM 740 C CA . PHE A 1 91 ? -8.690 3.797 2.494 1.00 97.81 91 PHE A CA 1
ATOM 741 C C . PHE A 1 91 ? -9.833 4.613 1.894 1.00 97.81 91 PHE A C 1
ATOM 743 O O . PHE A 1 91 ? -10.821 4.879 2.573 1.00 97.81 91 PHE A O 1
ATOM 750 N N . PHE A 1 92 ? -9.771 4.936 0.603 1.00 96.69 92 PHE A N 1
ATOM 751 C CA . PHE A 1 92 ? -10.907 5.523 -0.100 1.00 96.69 92 PHE A CA 1
ATOM 752 C C . PHE A 1 92 ? -12.134 4.593 -0.095 1.00 96.69 92 PHE A C 1
ATOM 754 O O . PHE A 1 92 ? -13.264 5.056 0.064 1.00 96.69 92 PHE A O 1
ATOM 761 N N . SER A 1 93 ? -11.940 3.277 -0.239 1.00 96.56 93 SER A N 1
ATOM 762 C CA . SER A 1 93 ? -13.038 2.298 -0.283 1.00 96.56 93 SER A CA 1
ATOM 763 C C . SER A 1 93 ? -13.738 2.066 1.065 1.00 96.56 93 SER A C 1
ATOM 765 O O . SER A 1 93 ? -14.902 1.644 1.087 1.00 96.56 93 SER A O 1
ATOM 767 N N . ILE A 1 94 ? -13.044 2.350 2.172 1.00 95.69 94 ILE A N 1
ATOM 768 C CA . ILE A 1 94 ? -13.538 2.175 3.546 1.00 95.69 94 ILE A CA 1
ATOM 769 C C . ILE A 1 94 ? -13.827 3.497 4.265 1.00 95.69 94 ILE A C 1
ATOM 771 O O . ILE A 1 94 ? -14.132 3.487 5.454 1.00 95.69 94 ILE A O 1
ATOM 775 N N . GLN A 1 95 ? -13.741 4.636 3.569 1.00 95.12 95 GLN A N 1
ATOM 776 C CA . GLN A 1 95 ? -13.931 5.968 4.161 1.00 95.12 95 GLN A CA 1
ATOM 777 C C . GLN A 1 95 ? -15.301 6.149 4.832 1.00 95.12 95 GLN A C 1
ATOM 779 O O . GLN A 1 95 ? -15.458 6.956 5.744 1.00 95.12 95 GLN A O 1
ATOM 784 N N . ASP A 1 96 ? -16.299 5.379 4.401 1.00 92.81 96 ASP A N 1
ATOM 785 C CA . ASP A 1 96 ? -17.631 5.338 4.991 1.00 92.81 96 ASP A CA 1
ATOM 786 C C . ASP A 1 96 ? -17.639 4.759 6.411 1.00 92.81 96 ASP A C 1
ATOM 788 O O . ASP A 1 96 ? -18.619 4.951 7.118 1.00 92.81 96 ASP A O 1
ATOM 792 N N . PHE A 1 97 ? -16.560 4.116 6.870 1.00 92.88 97 PHE A N 1
ATOM 793 C CA . PHE A 1 97 ? -16.399 3.717 8.269 1.00 92.88 97 PHE A CA 1
ATOM 794 C C . PHE A 1 97 ? -16.026 4.878 9.199 1.00 92.88 97 PHE A C 1
ATOM 796 O O . PHE A 1 97 ? -16.280 4.787 10.403 1.00 92.88 97 PHE A O 1
ATOM 803 N N . TYR A 1 98 ? -15.488 5.983 8.666 1.00 94.00 98 TYR A N 1
ATOM 804 C CA . TYR A 1 98 ? -15.051 7.126 9.473 1.00 94.00 98 TYR A CA 1
ATOM 805 C C . TYR A 1 98 ? -16.162 7.685 10.381 1.00 94.00 98 TYR A C 1
ATOM 807 O O . TYR A 1 98 ? -15.919 7.798 11.581 1.00 94.00 98 TYR A O 1
ATOM 815 N N . PRO A 1 99 ? -17.396 7.958 9.904 1.00 91.94 99 PRO A N 1
ATOM 816 C CA . PRO A 1 99 ? -18.452 8.519 10.752 1.00 91.94 99 PRO A CA 1
ATOM 817 C C . PRO A 1 99 ? -18.906 7.606 11.901 1.00 91.94 99 PRO A C 1
ATOM 819 O O . PRO A 1 99 ? -19.431 8.106 12.893 1.00 91.94 99 PRO A O 1
ATOM 822 N N . PHE A 1 100 ? -18.714 6.287 11.794 1.00 89.81 100 PHE A N 1
ATOM 823 C CA . PHE A 1 100 ? -19.142 5.339 12.829 1.00 89.81 100 PHE A CA 1
ATOM 824 C C . PHE A 1 100 ? -18.185 5.311 14.024 1.00 89.81 100 PHE A C 1
ATOM 826 O O . PHE A 1 100 ? -18.612 5.176 15.172 1.00 89.81 100 PHE A O 1
ATOM 833 N N . ASN A 1 101 ? -16.877 5.416 13.771 1.00 91.19 101 ASN A N 1
ATOM 834 C CA . ASN A 1 101 ? -15.871 5.407 14.828 1.00 91.19 101 ASN A CA 1
ATOM 835 C C . ASN A 1 101 ? -14.592 6.158 14.412 1.00 91.19 101 ASN A C 1
ATOM 837 O O . ASN A 1 101 ? -13.569 5.511 14.163 1.00 91.19 101 ASN A O 1
ATOM 841 N N . PRO A 1 102 ? -14.621 7.506 14.378 1.00 94.00 102 PRO A N 1
ATOM 842 C CA . PRO A 1 102 ? -13.478 8.307 13.942 1.00 94.00 102 PRO A CA 1
ATOM 843 C C . PRO A 1 102 ? -12.164 7.970 14.665 1.00 94.00 102 PRO A C 1
ATOM 845 O O . PRO A 1 102 ? -11.175 7.756 13.969 1.00 94.00 102 PRO A O 1
ATOM 848 N N . PRO A 1 103 ? -12.131 7.800 16.009 1.00 95.25 103 PRO A N 1
ATOM 849 C CA . PRO A 1 103 ? -10.883 7.498 16.717 1.00 95.25 103 PRO A CA 1
ATOM 850 C C . PRO A 1 103 ? -10.222 6.188 16.278 1.00 95.25 103 PRO A C 1
ATOM 852 O O . PRO A 1 103 ? -9.007 6.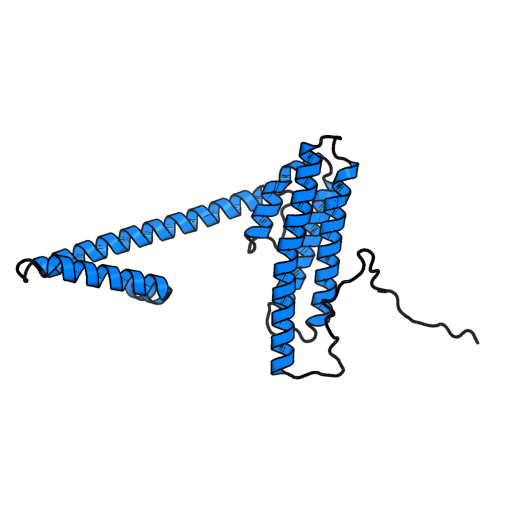123 16.136 1.00 95.25 103 PRO A O 1
ATOM 855 N N . VAL A 1 104 ? -11.016 5.141 16.035 1.00 95.06 104 VAL A N 1
ATOM 856 C CA . VAL A 1 104 ? -10.477 3.849 15.583 1.00 95.06 104 VAL A CA 1
ATOM 857 C C . VAL A 1 104 ? -10.036 3.931 14.125 1.00 95.06 104 VAL A C 1
ATOM 859 O O . VAL A 1 104 ? -9.022 3.354 13.753 1.00 95.06 104 VAL A O 1
ATOM 862 N N . TYR A 1 105 ? -10.766 4.666 13.286 1.00 96.00 105 TYR A N 1
ATOM 863 C CA . TYR A 1 105 ? -10.365 4.887 11.896 1.00 96.00 105 TYR A CA 1
ATOM 864 C C . TYR A 1 105 ? -9.040 5.652 11.796 1.00 96.00 105 TYR A C 1
ATOM 866 O O . TYR A 1 105 ? -8.154 5.272 11.031 1.00 96.00 105 TYR A O 1
ATOM 874 N N . GLU A 1 106 ? -8.886 6.684 12.622 1.00 96.69 106 GLU A N 1
ATOM 875 C CA . GLU A 1 106 ? -7.644 7.434 12.813 1.00 96.69 106 GLU A CA 1
ATOM 876 C C . GLU A 1 106 ? -6.498 6.525 13.265 1.00 96.69 106 GLU A C 1
ATOM 878 O O . GLU A 1 106 ? -5.426 6.547 12.664 1.00 96.69 106 GLU A O 1
ATOM 883 N N . GLU A 1 107 ? -6.743 5.643 14.236 1.00 97.00 107 GLU A N 1
ATOM 884 C CA . GLU A 1 107 ? -5.754 4.671 14.706 1.00 97.00 107 GLU A CA 1
ATOM 885 C C . GLU A 1 107 ? -5.297 3.697 13.603 1.00 97.00 107 GLU A C 1
ATOM 887 O O . GLU A 1 107 ? -4.111 3.356 13.524 1.00 97.00 107 GLU A O 1
ATOM 892 N N . VAL A 1 108 ? -6.202 3.256 12.719 1.00 97.50 108 VAL A N 1
ATOM 893 C CA . VAL A 1 108 ? -5.833 2.426 11.557 1.00 97.50 108 VAL A CA 1
ATOM 894 C C . VAL A 1 108 ? -4.911 3.208 10.623 1.00 97.50 108 VAL A C 1
ATOM 896 O O . VAL A 1 108 ? -3.863 2.687 10.235 1.00 97.50 108 VAL A O 1
ATOM 899 N N . ILE A 1 109 ? -5.269 4.453 10.287 1.00 97.69 109 ILE A N 1
ATOM 900 C CA . ILE A 1 109 ? -4.439 5.320 9.440 1.00 97.69 109 ILE A CA 1
ATOM 901 C C . ILE A 1 109 ? -3.061 5.509 10.062 1.00 97.69 109 ILE A C 1
ATOM 903 O O . ILE A 1 109 ? -2.066 5.282 9.381 1.00 97.69 109 ILE A O 1
ATOM 907 N N . ASP A 1 110 ? -2.983 5.852 11.345 1.00 97.94 110 ASP A N 1
ATOM 908 C CA . ASP A 1 110 ? -1.718 6.102 12.032 1.00 97.94 110 ASP A CA 1
ATOM 909 C C . ASP A 1 110 ? -0.817 4.863 12.052 1.00 97.94 110 ASP A C 1
ATOM 911 O O . ASP A 1 110 ? 0.400 4.961 11.868 1.00 97.94 110 ASP A O 1
ATOM 915 N N . ASN A 1 111 ? -1.381 3.671 12.262 1.00 98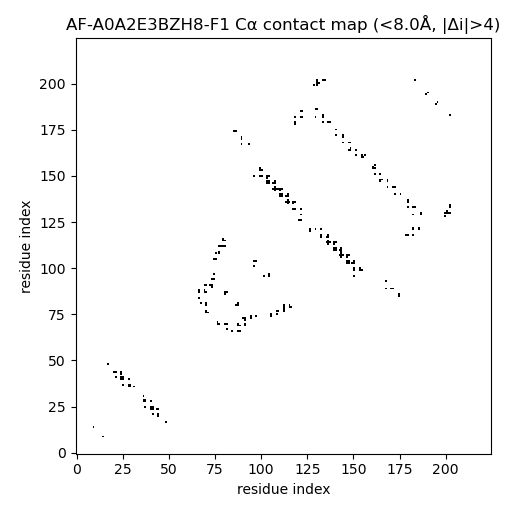.19 111 ASN A N 1
ATOM 916 C CA . ASN A 1 111 ? -0.598 2.439 12.228 1.00 98.19 111 ASN A CA 1
ATOM 917 C C . ASN A 1 111 ? -0.093 2.116 10.815 1.00 98.19 111 ASN A C 1
ATOM 919 O O . ASN A 1 111 ? 1.071 1.734 10.680 1.00 98.19 111 ASN A O 1
ATOM 923 N N . VAL A 1 112 ? -0.900 2.330 9.770 1.00 98.50 112 VAL A N 1
ATOM 924 C CA . VAL A 1 112 ? -0.450 2.157 8.376 1.00 98.50 112 VAL A CA 1
ATOM 925 C C . VAL A 1 112 ? 0.576 3.222 7.981 1.00 98.50 112 VAL A C 1
ATOM 927 O O . VAL A 1 112 ? 1.576 2.909 7.346 1.00 98.50 112 VAL A O 1
ATOM 930 N N . ASP A 1 113 ? 0.399 4.469 8.400 1.00 97.62 113 ASP A N 1
ATOM 931 C CA . ASP A 1 113 ? 1.335 5.558 8.119 1.00 97.62 113 ASP A CA 1
ATOM 932 C C . ASP A 1 113 ? 2.712 5.276 8.745 1.00 97.62 113 ASP A C 1
ATOM 934 O O . ASP A 1 113 ? 3.753 5.389 8.094 1.00 97.62 113 ASP A O 1
ATOM 938 N N . ASN A 1 114 ? 2.718 4.796 9.993 1.00 97.44 114 ASN A N 1
ATOM 939 C CA . ASN A 1 114 ? 3.932 4.345 10.669 1.00 97.44 114 ASN A CA 1
ATOM 940 C C . ASN A 1 114 ? 4.544 3.097 10.019 1.00 97.44 114 ASN A C 1
ATOM 942 O O . ASN A 1 114 ? 5.769 3.009 9.933 1.00 97.44 114 ASN A O 1
ATOM 946 N N . PHE A 1 115 ? 3.723 2.151 9.555 1.00 97.94 115 PHE A N 1
ATOM 947 C CA . PHE A 1 115 ? 4.185 0.998 8.782 1.00 97.94 115 PHE A CA 1
ATOM 948 C C . PHE A 1 115 ? 4.939 1.450 7.524 1.00 97.94 115 PHE A C 1
ATOM 950 O O . PHE A 1 115 ? 6.086 1.054 7.317 1.00 97.94 115 PHE A O 1
ATOM 957 N N . LEU A 1 116 ? 4.340 2.336 6.723 1.00 97.62 116 LEU A N 1
ATOM 958 C CA . LEU A 1 116 ? 4.924 2.825 5.471 1.00 97.62 116 LEU A CA 1
ATOM 959 C C . LEU A 1 116 ? 6.206 3.623 5.713 1.00 97.62 116 LEU A C 1
ATOM 961 O O . LEU A 1 116 ? 7.178 3.485 4.974 1.00 97.62 116 LEU A O 1
ATOM 965 N N . LYS A 1 117 ? 6.263 4.395 6.801 1.00 95.44 117 LYS A N 1
ATOM 966 C CA . LYS A 1 117 ? 7.488 5.087 7.218 1.00 95.44 117 LYS A CA 1
ATOM 967 C C . LYS A 1 117 ? 8.642 4.114 7.484 1.00 95.44 117 LYS A C 1
ATOM 969 O O . LYS A 1 117 ? 9.781 4.402 7.115 1.00 95.44 117 LYS A O 1
ATOM 974 N N . VAL A 1 118 ? 8.363 2.978 8.125 1.00 94.50 118 VAL A N 1
ATOM 975 C CA . VAL A 1 118 ? 9.360 1.925 8.383 1.00 94.50 118 VAL A CA 1
ATOM 976 C C . VAL A 1 118 ? 9.747 1.213 7.086 1.00 94.50 118 VAL A C 1
ATOM 978 O O . VAL A 1 118 ? 10.936 1.014 6.837 1.00 94.50 118 VAL A O 1
ATOM 981 N N . TYR A 1 119 ? 8.773 0.900 6.231 1.00 95.12 119 TYR A N 1
ATOM 982 C CA . TYR A 1 119 ? 9.010 0.321 4.908 1.00 95.12 119 TYR A CA 1
ATOM 983 C C . TYR A 1 119 ? 9.940 1.205 4.056 1.00 95.12 119 TYR A C 1
ATOM 985 O O . TYR A 1 119 ? 10.956 0.724 3.554 1.00 95.12 119 TYR A O 1
ATOM 993 N N . GLU A 1 120 ? 9.679 2.513 3.961 1.00 93.81 120 GLU A N 1
ATOM 994 C CA . GLU A 1 120 ? 10.541 3.447 3.220 1.00 93.81 120 GLU A CA 1
ATOM 995 C C . GLU A 1 120 ? 11.935 3.562 3.817 1.00 93.81 120 GLU A C 1
ATOM 997 O O . GLU A 1 120 ? 12.914 3.726 3.086 1.00 93.81 120 GLU A O 1
ATOM 1002 N N . TYR A 1 121 ? 12.045 3.478 5.143 1.00 90.88 121 TYR A N 1
ATOM 1003 C CA . TYR A 1 121 ? 13.344 3.459 5.796 1.00 90.88 121 TYR A CA 1
ATOM 1004 C C . TYR A 1 121 ? 14.166 2.239 5.356 1.00 90.88 121 TYR A C 1
ATOM 1006 O O . TYR A 1 121 ? 15.321 2.406 4.981 1.00 90.88 121 TYR A O 1
ATOM 1014 N N . VAL A 1 122 ? 13.565 1.043 5.309 1.00 90.25 122 VAL A N 1
ATOM 1015 C CA . VAL A 1 122 ? 14.229 -0.192 4.842 1.00 90.25 122 VAL A CA 1
ATOM 1016 C C . VAL A 1 122 ? 14.537 -0.164 3.345 1.00 90.25 122 VAL A C 1
ATOM 1018 O O . VAL A 1 122 ? 15.586 -0.646 2.919 1.00 90.25 122 VAL A O 1
ATOM 1021 N N . LYS A 1 123 ? 13.648 0.420 2.538 1.00 89.31 123 LYS A N 1
ATOM 1022 C CA . LYS A 1 123 ? 13.821 0.539 1.085 1.00 89.31 123 LYS A CA 1
ATOM 1023 C C . LYS A 1 123 ? 14.982 1.454 0.699 1.00 89.31 123 LYS A C 1
ATOM 1025 O O . LYS A 1 123 ? 15.624 1.237 -0.330 1.00 89.31 123 LYS A O 1
ATOM 1030 N N . LYS A 1 124 ? 15.272 2.471 1.513 1.00 85.44 124 LYS A N 1
ATOM 1031 C CA . LYS A 1 124 ? 16.444 3.332 1.335 1.00 85.44 124 LYS A CA 1
ATOM 1032 C C . LYS A 1 124 ? 17.707 2.526 1.651 1.00 85.44 124 LYS A C 1
ATOM 1034 O O . LYS A 1 124 ? 17.962 2.157 2.791 1.00 85.44 124 LYS A O 1
ATOM 1039 N N . SER A 1 125 ? 18.495 2.236 0.615 1.00 61.78 125 SER A N 1
ATOM 1040 C CA . SER A 1 125 ? 19.751 1.480 0.703 1.00 61.78 125 SER A CA 1
ATOM 1041 C C . SER A 1 125 ? 20.644 1.944 1.860 1.00 61.78 125 SER A C 1
ATOM 1043 O O . SER A 1 125 ? 20.909 3.137 1.987 1.00 61.78 125 SER A O 1
ATOM 1045 N N . GLY A 1 126 ? 21.175 0.996 2.639 1.00 65.62 126 GLY A N 1
ATOM 1046 C CA . GLY A 1 126 ? 22.176 1.273 3.678 1.00 65.62 126 GLY A CA 1
ATOM 1047 C C . GLY A 1 126 ? 21.725 1.037 5.120 1.00 65.62 126 GLY A C 1
ATOM 1048 O O . GLY A 1 126 ? 22.493 1.332 6.027 1.00 65.62 126 GLY A O 1
ATOM 1049 N N . VAL A 1 127 ? 20.531 0.486 5.353 1.00 71.12 127 VAL A N 1
ATOM 1050 C CA . VAL A 1 127 ? 20.107 0.096 6.706 1.00 71.12 127 VAL A CA 1
ATOM 1051 C C . VAL A 1 127 ? 20.991 -1.037 7.233 1.00 71.12 127 VAL A C 1
ATOM 1053 O O . VAL A 1 127 ? 21.123 -2.080 6.596 1.00 71.12 127 VAL A O 1
ATOM 1056 N N . GLU A 1 128 ? 21.607 -0.825 8.398 1.00 68.25 128 GLU A N 1
ATOM 1057 C CA . GLU A 1 128 ? 22.519 -1.795 9.020 1.00 68.25 128 GLU A CA 1
ATOM 1058 C C . GLU A 1 128 ? 21.788 -2.996 9.643 1.00 68.25 128 GLU A C 1
ATOM 1060 O O . GLU A 1 128 ? 22.362 -4.080 9.698 1.00 68.25 128 GLU A O 1
ATOM 1065 N N . THR A 1 129 ? 20.525 -2.821 10.063 1.00 73.06 129 THR A N 1
ATOM 1066 C CA . THR A 1 129 ? 19.719 -3.840 10.777 1.00 73.06 129 THR A CA 1
ATOM 1067 C C . THR A 1 129 ? 18.287 -3.998 10.223 1.00 73.06 129 THR A C 1
ATOM 1069 O O . THR A 1 129 ? 17.309 -3.754 10.937 1.00 73.06 129 THR A O 1
ATOM 1072 N N . PRO A 1 130 ? 18.115 -4.366 8.936 1.00 77.62 130 PRO A N 1
ATOM 1073 C CA . PRO A 1 130 ? 16.798 -4.476 8.296 1.00 77.62 130 PRO A CA 1
ATOM 1074 C C . PRO A 1 130 ? 15.825 -5.435 9.008 1.00 77.62 130 PRO A C 1
ATOM 1076 O O . PRO A 1 130 ? 14.615 -5.220 8.956 1.00 77.62 130 PRO A O 1
ATOM 1079 N N . GLU A 1 131 ? 16.324 -6.438 9.730 1.00 78.81 131 GLU A N 1
ATOM 1080 C CA . GLU A 1 131 ? 15.523 -7.371 10.529 1.00 78.81 131 GLU A CA 1
ATOM 1081 C C . GLU A 1 131 ? 14.734 -6.700 11.655 1.00 78.81 131 GLU A C 1
ATOM 1083 O O . GLU A 1 131 ? 13.560 -7.006 11.845 1.00 78.81 131 GLU A O 1
ATOM 1088 N N . LYS A 1 132 ? 15.326 -5.727 12.359 1.00 82.94 132 LYS A N 1
ATOM 1089 C CA . LYS A 1 132 ? 14.642 -5.035 13.461 1.00 82.94 132 LYS A CA 1
ATOM 1090 C C . LYS A 1 132 ? 13.473 -4.211 12.937 1.00 82.94 132 LYS A C 1
ATOM 1092 O O . LYS A 1 132 ? 12.413 -4.148 13.552 1.00 82.94 132 LYS A O 1
ATOM 1097 N N . TYR A 1 133 ? 13.659 -3.593 11.775 1.00 89.38 133 TYR A N 1
ATOM 1098 C CA . TYR A 1 133 ? 12.613 -2.821 11.116 1.00 89.38 133 TYR A CA 1
ATOM 1099 C C . TYR A 1 133 ? 11.508 -3.709 10.549 1.00 89.38 133 TYR A C 1
ATOM 1101 O O . TYR A 1 133 ? 10.355 -3.283 10.539 1.00 89.38 133 TYR A O 1
ATOM 1109 N N . TYR A 1 134 ? 11.824 -4.940 10.140 1.00 90.81 134 TYR A N 1
ATOM 1110 C CA . TYR A 1 134 ? 10.808 -5.914 9.753 1.00 90.81 134 TYR A CA 1
ATOM 1111 C C . TYR A 1 134 ? 9.858 -6.227 10.917 1.00 90.81 134 TYR A C 1
ATOM 1113 O O . TYR A 1 134 ? 8.648 -6.095 10.752 1.00 90.81 134 TYR A O 1
ATOM 1121 N N . ASP A 1 135 ? 10.376 -6.552 12.107 1.00 89.06 135 ASP A N 1
ATOM 1122 C CA . ASP A 1 135 ? 9.528 -6.844 13.276 1.00 89.06 135 ASP A CA 1
ATOM 1123 C C . ASP A 1 135 ? 8.699 -5.619 13.709 1.00 89.06 135 ASP A C 1
ATOM 1125 O O . ASP A 1 135 ? 7.542 -5.745 14.119 1.00 89.06 135 ASP A O 1
ATOM 1129 N N . ILE A 1 136 ? 9.254 -4.406 13.592 1.00 92.31 136 ILE A N 1
ATOM 1130 C CA . ILE A 1 136 ? 8.506 -3.165 13.854 1.00 92.31 136 ILE A CA 1
ATOM 1131 C C . ILE A 1 136 ? 7.366 -3.001 12.840 1.00 92.31 136 ILE A C 1
ATOM 1133 O O . ILE A 1 136 ? 6.243 -2.672 13.231 1.00 92.31 136 ILE A O 1
ATOM 1137 N N . ALA A 1 137 ? 7.629 -3.227 11.551 1.00 95.12 137 ALA A N 1
ATOM 1138 C CA . ALA A 1 137 ? 6.610 -3.151 10.511 1.00 95.12 137 ALA A CA 1
ATOM 1139 C C . ALA A 1 137 ? 5.526 -4.218 10.721 1.00 95.12 137 ALA A C 1
ATOM 1141 O O . ALA A 1 137 ? 4.341 -3.899 10.683 1.00 95.12 137 ALA A O 1
ATOM 1142 N N . GLU A 1 138 ? 5.895 -5.458 11.040 1.00 94.69 138 GLU A N 1
ATOM 1143 C CA . GLU A 1 138 ? 4.933 -6.522 11.334 1.00 94.69 138 GLU A CA 1
ATOM 1144 C C . GLU A 1 138 ? 4.012 -6.153 12.509 1.00 94.69 138 GLU A C 1
ATOM 1146 O O . GLU A 1 138 ? 2.791 -6.281 12.401 1.00 94.69 138 GLU A O 1
ATOM 1151 N N . ASN A 1 139 ? 4.564 -5.581 13.584 1.00 95.31 139 ASN A N 1
ATOM 1152 C CA . ASN A 1 139 ? 3.768 -5.068 14.702 1.00 95.31 139 ASN A CA 1
ATOM 1153 C C . ASN A 1 139 ? 2.811 -3.942 14.281 1.00 95.31 139 ASN A C 1
ATOM 1155 O O . ASN A 1 139 ? 1.642 -3.941 14.667 1.00 95.31 139 ASN A O 1
ATOM 1159 N N . LYS A 1 140 ? 3.271 -2.980 13.468 1.00 97.69 140 LYS A N 1
ATOM 1160 C CA . LYS A 1 140 ? 2.409 -1.891 12.972 1.00 97.69 140 LYS A CA 1
ATOM 1161 C C . LYS A 1 140 ? 1.292 -2.397 12.072 1.00 97.69 140 LYS A C 1
ATOM 1163 O O . LYS A 1 140 ? 0.159 -1.937 12.205 1.00 97.69 140 LYS A O 1
ATOM 1168 N N . LYS A 1 141 ? 1.575 -3.389 11.231 1.00 97.19 141 LYS A N 1
ATOM 1169 C CA . LYS A 1 141 ? 0.556 -4.103 10.467 1.00 97.19 141 LYS A CA 1
ATOM 1170 C C . LYS A 1 141 ? -0.472 -4.745 11.404 1.00 97.19 141 LYS A C 1
ATOM 1172 O O . LYS A 1 141 ? -1.663 -4.508 11.228 1.00 97.19 141 LYS A O 1
ATOM 1177 N N . GLN A 1 142 ? -0.039 -5.522 12.398 1.00 96.75 142 GLN A N 1
ATOM 1178 C CA . GLN A 1 142 ? -0.965 -6.204 13.308 1.00 96.75 142 GLN A CA 1
ATOM 1179 C C . GLN A 1 142 ? -1.850 -5.208 14.067 1.00 96.75 142 GLN A C 1
ATOM 1181 O O . GLN A 1 142 ? -3.056 -5.421 14.181 1.00 96.75 142 GLN A O 1
ATOM 1186 N N . ASN A 1 143 ? -1.282 -4.088 14.516 1.00 97.12 143 ASN A N 1
ATOM 1187 C CA . ASN A 1 143 ? -2.037 -3.020 15.166 1.00 97.12 143 ASN A CA 1
ATOM 1188 C C . ASN A 1 143 ? -3.073 -2.389 14.228 1.00 97.12 143 ASN A C 1
ATOM 1190 O O . ASN A 1 143 ? -4.210 -2.196 14.644 1.00 97.12 143 ASN A O 1
ATOM 1194 N N . ALA A 1 144 ? -2.726 -2.124 12.962 1.00 97.81 144 ALA A N 1
ATOM 1195 C CA . ALA A 1 144 ? -3.678 -1.605 11.978 1.00 97.81 144 ALA A CA 1
ATOM 1196 C C . ALA A 1 144 ? -4.854 -2.571 11.750 1.00 97.81 144 ALA A C 1
ATOM 1198 O O . ALA A 1 144 ? -6.009 -2.149 11.720 1.00 97.81 144 ALA A O 1
ATOM 1199 N N . ILE A 1 145 ? -4.572 -3.873 11.639 1.00 96.69 145 ILE A N 1
ATOM 1200 C CA . ILE A 1 145 ? -5.595 -4.914 11.459 1.00 96.69 145 ILE A CA 1
ATOM 1201 C C . ILE A 1 145 ? -6.482 -5.044 12.698 1.00 96.69 145 ILE A C 1
ATOM 1203 O O . ILE A 1 145 ? -7.706 -5.085 12.576 1.00 96.69 145 ILE A O 1
ATOM 1207 N N . ASN A 1 146 ? -5.888 -5.057 13.891 1.00 95.06 146 ASN A N 1
ATOM 1208 C CA . ASN A 1 146 ? -6.623 -5.132 15.153 1.00 95.06 146 ASN A CA 1
ATOM 1209 C C . ASN A 1 146 ? -7.513 -3.902 15.364 1.00 95.06 146 ASN A C 1
ATOM 1211 O O . ASN A 1 146 ? -8.683 -4.049 15.724 1.00 95.06 146 ASN A O 1
ATOM 1215 N N . ALA A 1 147 ? -6.989 -2.704 15.088 1.00 95.50 147 ALA A N 1
ATOM 1216 C CA . ALA A 1 147 ? -7.757 -1.468 15.137 1.00 95.50 147 ALA A CA 1
ATOM 1217 C C . ALA A 1 147 ? -8.938 -1.533 14.158 1.00 95.50 147 ALA A C 1
ATOM 1219 O O . ALA A 1 147 ? -10.076 -1.305 14.563 1.00 95.50 147 ALA A O 1
ATOM 1220 N N . LEU A 1 148 ? -8.718 -1.966 12.913 1.00 95.06 148 LEU A N 1
ATOM 1221 C CA . LEU A 1 148 ? -9.791 -2.092 11.927 1.00 95.06 148 LEU A CA 1
ATOM 1222 C C . LEU A 1 148 ? -10.862 -3.090 12.385 1.00 95.06 148 LEU A C 1
ATOM 1224 O O . LEU A 1 148 ? -12.045 -2.757 12.386 1.00 95.06 148 LEU A O 1
ATOM 1228 N N . HIS A 1 149 ? -10.468 -4.267 12.878 1.00 92.75 149 HIS A N 1
ATOM 1229 C CA . HIS A 1 149 ? -11.406 -5.236 13.452 1.00 92.75 149 HIS A CA 1
ATOM 1230 C C . HIS A 1 149 ? -12.227 -4.655 14.609 1.00 92.75 149 HIS A C 1
ATOM 1232 O O . HIS A 1 149 ? -13.422 -4.936 14.710 1.00 92.75 149 HIS A O 1
ATOM 1238 N N . SER A 1 150 ? -11.625 -3.816 15.456 1.00 92.25 150 SER A N 1
ATOM 1239 C CA . SER A 1 150 ? -12.307 -3.210 16.605 1.00 92.25 150 SER A CA 1
ATOM 1240 C C . SER A 1 150 ? -13.440 -2.247 16.221 1.00 92.25 150 SER A C 1
ATOM 1242 O O . SER A 1 150 ? -14.300 -1.948 17.054 1.00 92.25 150 SER A O 1
ATOM 1244 N N . MET A 1 151 ? -13.525 -1.812 14.955 1.00 89.69 151 MET A N 1
ATOM 1245 C CA . MET A 1 151 ? -14.655 -1.006 14.479 1.00 89.69 151 MET A CA 1
ATOM 1246 C C . MET A 1 151 ? -15.998 -1.708 14.681 1.00 89.69 151 MET A C 1
ATOM 1248 O O . MET A 1 151 ? -16.995 -1.025 14.916 1.00 89.69 151 MET A O 1
ATOM 1252 N N . ILE A 1 152 ? -16.025 -3.048 14.676 1.00 85.75 152 ILE A N 1
ATOM 1253 C CA . ILE A 1 152 ? -17.243 -3.851 14.848 1.00 85.75 152 ILE A CA 1
ATOM 1254 C C . ILE A 1 152 ? -18.056 -3.469 16.091 1.00 85.75 152 ILE A C 1
ATOM 1256 O O . ILE A 1 152 ? -19.279 -3.540 16.055 1.00 85.75 152 ILE A O 1
ATOM 1260 N N . PHE A 1 153 ? -17.407 -3.001 17.162 1.00 79.56 153 PHE A N 1
ATOM 1261 C CA . PHE A 1 153 ? -18.076 -2.654 18.418 1.00 79.56 153 PHE A CA 1
ATOM 1262 C C . PHE A 1 153 ? -18.945 -1.392 18.344 1.00 79.56 153 PHE A C 1
ATOM 1264 O O . PHE A 1 153 ? -19.775 -1.185 19.227 1.00 79.56 153 PHE A O 1
ATOM 1271 N N . LYS A 1 154 ? -18.766 -0.547 17.321 1.00 78.56 154 LYS A N 1
ATOM 1272 C CA . LYS A 1 154 ? -19.568 0.673 17.115 1.00 78.56 154 LYS A CA 1
ATOM 1273 C C . LYS A 1 154 ? -20.391 0.659 15.828 1.00 78.56 154 LYS A C 1
ATOM 1275 O O . LYS A 1 154 ? -21.074 1.637 15.539 1.00 78.56 154 LYS A O 1
ATOM 1280 N N . LEU A 1 155 ? -20.327 -0.421 15.051 1.00 77.25 155 LEU A N 1
ATOM 1281 C CA . LEU A 1 155 ? -21.146 -0.567 13.854 1.00 77.25 155 LEU A CA 1
ATOM 1282 C C . LEU A 1 155 ? -22.555 -1.021 14.239 1.00 77.25 155 LEU A C 1
ATOM 1284 O O . LEU A 1 155 ? -22.734 -1.875 15.108 1.00 77.25 155 LEU A O 1
ATOM 1288 N N . GLU A 1 156 ? -23.562 -0.472 13.561 1.00 73.56 156 GLU A N 1
ATOM 1289 C CA . GLU A 1 156 ? -24.917 -1.017 13.621 1.00 73.56 156 GLU A CA 1
ATOM 1290 C C . GLU A 1 156 ? -24.883 -2.499 13.226 1.00 73.56 156 GLU A C 1
ATOM 1292 O O . GLU A 1 156 ? -24.114 -2.889 12.341 1.00 73.56 156 GLU A O 1
ATOM 1297 N N . VAL A 1 157 ? -25.713 -3.333 13.866 1.00 69.81 157 VAL A N 1
ATOM 1298 C CA . VAL A 1 157 ? -25.784 -4.785 13.614 1.00 69.81 157 VAL A CA 1
ATOM 1299 C C . VAL A 1 157 ? -26.424 -5.041 12.243 1.00 69.81 157 VAL A C 1
ATOM 1301 O O . VAL A 1 157 ? -27.560 -5.490 12.115 1.00 69.81 157 VAL A O 1
ATOM 1304 N N . ASN A 1 158 ? -25.690 -4.713 11.187 1.00 80.94 158 ASN A N 1
ATOM 1305 C CA . ASN A 1 158 ? -26.072 -4.872 9.801 1.00 80.94 158 ASN A CA 1
ATOM 1306 C C . ASN A 1 158 ? -25.068 -5.807 9.129 1.00 80.94 158 ASN A C 1
ATOM 1308 O O . ASN A 1 158 ? -23.900 -5.469 8.932 1.00 80.94 158 ASN A O 1
ATOM 1312 N N . LYS A 1 159 ? -25.561 -6.974 8.706 1.00 85.12 159 LYS A N 1
ATOM 1313 C CA . LYS A 1 159 ? -24.772 -8.018 8.041 1.00 85.12 159 LYS A CA 1
ATOM 1314 C C .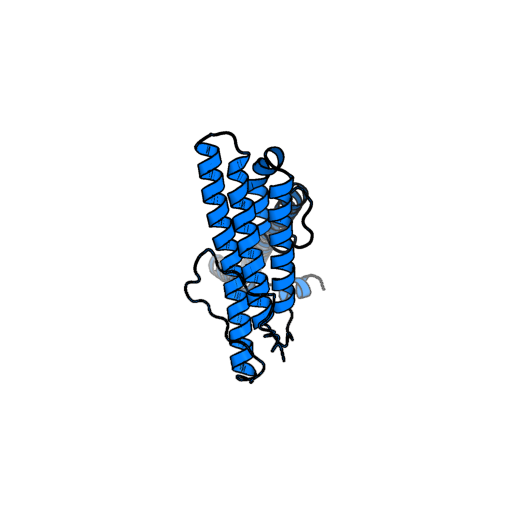 LYS A 1 159 ? -23.971 -7.497 6.843 1.00 85.12 159 LYS A C 1
ATOM 1316 O O . LYS A 1 159 ? -22.877 -7.988 6.587 1.00 85.12 159 LYS A O 1
ATOM 1321 N N . ILE A 1 160 ? -24.495 -6.518 6.103 1.00 87.12 160 ILE A N 1
ATOM 1322 C CA . ILE A 1 160 ? -23.808 -5.932 4.943 1.00 87.12 160 ILE A CA 1
ATOM 1323 C C . ILE A 1 160 ? -22.548 -5.190 5.393 1.00 87.12 160 ILE A C 1
ATOM 1325 O O . ILE A 1 160 ? -21.486 -5.368 4.795 1.00 87.12 160 ILE A O 1
ATOM 1329 N N . VAL A 1 161 ? -22.661 -4.398 6.458 1.00 88.06 161 VAL A N 1
ATOM 1330 C CA . VAL A 1 161 ? -21.569 -3.583 6.996 1.00 88.06 161 VAL A CA 1
ATOM 1331 C C . VAL A 1 161 ? -20.518 -4.477 7.654 1.00 88.06 161 VAL A C 1
ATOM 1333 O O . VAL A 1 161 ? -19.336 -4.336 7.353 1.00 88.06 161 VAL A O 1
ATOM 1336 N N . THR A 1 162 ? -20.932 -5.482 8.433 1.00 89.62 162 THR A N 1
ATOM 1337 C CA . THR A 1 162 ? -20.019 -6.486 9.010 1.00 89.62 162 THR A CA 1
ATOM 1338 C C . THR A 1 162 ? -19.257 -7.254 7.926 1.00 89.62 162 THR A C 1
ATOM 1340 O O . THR A 1 162 ? -18.036 -7.346 7.973 1.00 89.62 162 THR A O 1
ATOM 1343 N N . ASN A 1 163 ? -19.944 -7.725 6.879 1.00 92.06 163 ASN A N 1
ATOM 1344 C CA . ASN A 1 163 ? -19.292 -8.412 5.759 1.00 92.06 163 ASN A CA 1
ATOM 1345 C C . ASN A 1 163 ? -18.359 -7.491 4.959 1.00 92.06 163 ASN A C 1
ATOM 1347 O O . ASN A 1 163 ? -17.416 -7.962 4.318 1.00 92.06 163 ASN A O 1
ATOM 1351 N N . LYS A 1 164 ? -18.653 -6.187 4.895 1.00 94.31 164 LYS A N 1
ATOM 1352 C CA . LYS A 1 164 ? -17.737 -5.210 4.302 1.00 94.31 164 LYS A CA 1
ATOM 1353 C C . LYS A 1 164 ? -16.487 -5.092 5.171 1.00 94.31 164 LYS A C 1
ATOM 1355 O O . LYS A 1 164 ? -15.403 -5.255 4.627 1.00 94.31 164 LYS A O 1
ATOM 1360 N N . LEU A 1 165 ? -16.643 -4.923 6.485 1.00 94.50 165 LEU A N 1
ATOM 1361 C CA . LEU A 1 165 ? -15.529 -4.829 7.428 1.00 94.50 165 LEU A CA 1
ATOM 1362 C C . LEU A 1 165 ? -14.609 -6.055 7.359 1.00 94.50 165 LEU A C 1
ATOM 1364 O O . LEU A 1 165 ? -13.407 -5.897 7.176 1.00 94.50 165 LEU A O 1
ATOM 1368 N N . ASP A 1 166 ? -15.160 -7.269 7.403 1.00 94.38 166 ASP A N 1
ATOM 1369 C CA . ASP A 1 166 ? -14.364 -8.503 7.328 1.00 94.38 166 ASP A CA 1
ATOM 1370 C C . ASP A 1 166 ? -13.558 -8.606 6.026 1.00 94.38 166 ASP A C 1
ATOM 1372 O O . ASP A 1 166 ? -12.412 -9.062 6.021 1.00 94.38 166 ASP A O 1
ATOM 1376 N N . ARG A 1 167 ? -14.147 -8.178 4.901 1.00 96.44 167 ARG A N 1
ATOM 1377 C CA . ARG A 1 167 ? -13.437 -8.110 3.616 1.00 96.44 167 ARG A CA 1
ATOM 1378 C C . ARG A 1 167 ? -12.341 -7.053 3.650 1.00 96.44 167 ARG A C 1
ATOM 1380 O O . ARG A 1 167 ? -11.245 -7.329 3.175 1.00 96.44 167 ARG A O 1
ATOM 1387 N N . SER A 1 168 ? -12.612 -5.893 4.239 1.00 97.19 168 SER A N 1
ATOM 1388 C CA . SER A 1 168 ? -11.631 -4.823 4.401 1.00 97.19 168 SER A CA 1
ATOM 1389 C C . SER A 1 168 ? -10.448 -5.251 5.273 1.00 97.19 168 SER A C 1
ATOM 1391 O O . SER A 1 168 ? -9.312 -4.978 4.902 1.00 97.19 168 SER A O 1
ATOM 1393 N N . CYS A 1 169 ? -10.670 -5.991 6.364 1.00 96.75 169 CYS A N 1
ATOM 1394 C CA . CYS A 1 169 ? -9.583 -6.539 7.181 1.00 96.75 169 CYS A CA 1
ATOM 1395 C C . CYS A 1 169 ? -8.680 -7.482 6.381 1.00 96.75 169 CYS A C 1
ATOM 1397 O O . CYS A 1 169 ? -7.460 -7.347 6.423 1.00 96.75 169 CYS A O 1
ATOM 1399 N N . LYS A 1 170 ? -9.269 -8.402 5.607 1.00 97.06 170 LYS A N 1
ATOM 1400 C CA . LYS A 1 170 ? -8.505 -9.320 4.745 1.00 97.06 170 LYS A CA 1
ATOM 1401 C C . LYS A 1 170 ? -7.717 -8.573 3.673 1.00 97.06 170 LYS A C 1
ATOM 1403 O O . LYS A 1 170 ? -6.540 -8.848 3.484 1.00 97.06 170 LYS A O 1
ATOM 1408 N N . GLN A 1 171 ? -8.350 -7.604 3.015 1.00 98.06 171 GLN A N 1
ATOM 1409 C CA . GLN A 1 171 ? -7.697 -6.786 1.995 1.00 98.06 171 GLN A CA 1
ATOM 1410 C C . GLN A 1 171 ? -6.523 -5.989 2.568 1.00 98.06 171 GLN A C 1
ATOM 1412 O O . GLN A 1 171 ? -5.458 -5.964 1.957 1.00 98.06 171 GLN A O 1
ATOM 1417 N N . LEU A 1 172 ? -6.678 -5.382 3.749 1.00 98.06 172 LEU A N 1
ATOM 1418 C CA . LEU A 1 172 ? -5.581 -4.673 4.405 1.00 98.06 172 LEU A CA 1
ATOM 1419 C C . LEU A 1 172 ? -4.441 -5.627 4.791 1.00 98.06 172 LEU A C 1
ATOM 1421 O O . LEU A 1 172 ? -3.278 -5.290 4.578 1.00 98.06 172 LEU A O 1
ATOM 1425 N N . ASP A 1 173 ? -4.756 -6.823 5.309 1.00 97.69 173 ASP A N 1
ATOM 1426 C CA . ASP A 1 173 ? -3.743 -7.833 5.655 1.00 97.69 173 ASP A CA 1
ATOM 1427 C C . ASP A 1 173 ? -2.934 -8.247 4.424 1.00 97.69 173 ASP A C 1
ATOM 1429 O O . ASP A 1 173 ? -1.706 -8.294 4.485 1.00 97.69 173 ASP A O 1
ATOM 1433 N N . GLU A 1 174 ? -3.611 -8.501 3.303 1.00 97.75 174 GLU A N 1
ATOM 1434 C CA . GLU A 1 174 ? -2.986 -8.859 2.030 1.00 97.75 174 GLU A CA 1
ATOM 1435 C C . GLU A 1 174 ? -2.092 -7.734 1.501 1.00 97.75 174 GLU A C 1
ATOM 1437 O O . GLU A 1 174 ? -0.938 -7.992 1.155 1.00 97.75 174 GLU A O 1
ATOM 1442 N N . ILE A 1 175 ? -2.584 -6.489 1.481 1.00 98.19 175 ILE A N 1
ATOM 1443 C CA . ILE A 1 175 ? -1.812 -5.327 1.018 1.00 98.19 175 ILE A CA 1
ATOM 1444 C C . ILE A 1 175 ? -0.531 -5.178 1.846 1.00 98.19 175 ILE A C 1
ATOM 1446 O O . ILE A 1 175 ? 0.565 -5.172 1.286 1.00 98.19 175 ILE A O 1
ATOM 1450 N N . LEU A 1 176 ? -0.644 -5.118 3.176 1.00 98.00 176 LEU A N 1
ATOM 1451 C CA . LEU A 1 176 ? 0.506 -4.916 4.063 1.00 98.00 176 LEU A CA 1
ATOM 1452 C C . LEU A 1 176 ? 1.461 -6.117 4.070 1.00 98.00 176 LEU A C 1
ATOM 1454 O O . LEU A 1 176 ? 2.665 -5.941 4.251 1.00 98.00 176 LEU A O 1
ATOM 1458 N N . ARG A 1 177 ? 0.958 -7.338 3.844 1.00 96.94 177 ARG A N 1
ATOM 1459 C CA . ARG A 1 177 ? 1.801 -8.535 3.712 1.00 96.94 177 ARG A CA 1
ATOM 1460 C C . ARG A 1 177 ? 2.707 -8.460 2.487 1.00 96.94 177 ARG A C 1
ATOM 1462 O O . ARG A 1 177 ? 3.882 -8.764 2.632 1.00 96.94 177 ARG A O 1
ATOM 1469 N N . ARG A 1 178 ? 2.220 -7.975 1.337 1.00 97.25 178 ARG A N 1
ATOM 1470 C CA . ARG A 1 178 ? 3.075 -7.782 0.148 1.00 97.25 178 ARG A CA 1
ATOM 1471 C C . ARG A 1 178 ? 4.252 -6.851 0.435 1.00 97.25 178 ARG A C 1
ATOM 1473 O O . ARG A 1 178 ? 5.377 -7.151 0.054 1.00 97.25 178 ARG A O 1
ATOM 1480 N N . TYR A 1 179 ? 4.009 -5.758 1.158 1.00 96.62 179 TYR A N 1
ATOM 1481 C CA . TYR A 1 179 ? 5.072 -4.835 1.558 1.00 96.62 179 TYR A CA 1
ATOM 1482 C C . TYR A 1 179 ? 6.078 -5.475 2.529 1.00 96.62 179 TYR A C 1
ATOM 1484 O O . TYR A 1 179 ? 7.278 -5.231 2.410 1.00 96.62 179 TYR A O 1
ATOM 1492 N N . LEU A 1 180 ? 5.622 -6.324 3.459 1.00 95.12 180 LEU A N 1
ATOM 1493 C CA . LEU A 1 180 ? 6.525 -7.116 4.302 1.00 95.12 180 LEU A CA 1
ATOM 1494 C C . LEU A 1 180 ? 7.350 -8.108 3.475 1.00 95.12 180 LEU A C 1
ATOM 1496 O O . LEU A 1 180 ? 8.558 -8.196 3.678 1.00 95.12 180 LEU A O 1
ATOM 1500 N N . ASP A 1 181 ? 6.741 -8.806 2.517 1.00 94.25 181 ASP A N 1
ATOM 1501 C CA . ASP A 1 181 ? 7.450 -9.743 1.638 1.00 94.25 181 ASP A CA 1
ATOM 1502 C C . ASP A 1 181 ? 8.571 -9.026 0.860 1.00 94.25 181 ASP A C 1
ATOM 1504 O O . ASP A 1 181 ? 9.701 -9.514 0.793 1.00 94.25 181 ASP A O 1
ATOM 1508 N N . GLU A 1 182 ? 8.316 -7.809 0.367 1.00 93.25 182 GLU A N 1
ATOM 1509 C CA . GLU A 1 182 ? 9.347 -6.968 -0.253 1.00 93.25 182 GLU A CA 1
ATOM 1510 C C . GLU A 1 182 ? 10.477 -6.594 0.720 1.00 93.25 182 GLU A C 1
ATOM 1512 O O . GLU A 1 182 ? 11.657 -6.664 0.359 1.00 93.25 182 GLU A O 1
ATOM 1517 N N . MET A 1 183 ? 10.152 -6.216 1.962 1.00 91.31 183 MET A N 1
ATOM 1518 C CA . MET A 1 183 ? 11.163 -5.941 2.994 1.00 91.31 183 MET A CA 1
ATOM 1519 C C . MET A 1 183 ? 12.015 -7.179 3.288 1.00 91.31 183 MET A C 1
ATOM 1521 O O . MET A 1 183 ? 13.234 -7.077 3.443 1.00 91.31 183 MET A O 1
ATOM 1525 N N . TYR A 1 184 ? 11.391 -8.353 3.334 1.00 90.19 184 TYR A N 1
ATOM 1526 C CA . TYR A 1 184 ? 12.074 -9.620 3.549 1.00 90.19 184 TYR A CA 1
ATOM 1527 C C . TYR A 1 184 ? 13.025 -9.964 2.396 1.00 90.19 184 TYR A C 1
ATOM 1529 O O . TYR A 1 184 ? 14.152 -10.411 2.626 1.00 90.19 184 TYR A O 1
ATOM 1537 N N . ASP A 1 185 ? 12.629 -9.688 1.155 1.00 89.69 185 ASP A N 1
ATOM 1538 C CA . ASP A 1 185 ? 13.494 -9.849 -0.012 1.00 89.69 185 ASP A CA 1
ATOM 1539 C C . ASP A 1 185 ? 14.690 -8.888 0.008 1.00 89.69 185 ASP A C 1
ATOM 1541 O O . ASP A 1 185 ? 15.803 -9.274 -0.368 1.00 89.69 185 ASP A O 1
ATOM 1545 N N . ILE A 1 186 ? 14.498 -7.647 0.468 1.00 86.75 186 ILE A N 1
ATOM 1546 C CA . ILE A 1 186 ? 15.591 -6.683 0.674 1.00 86.75 186 ILE A CA 1
ATOM 1547 C C . ILE A 1 186 ? 16.576 -7.220 1.716 1.00 86.75 186 ILE A C 1
ATOM 1549 O O . ILE A 1 186 ? 17.782 -7.257 1.459 1.00 86.75 186 ILE A O 1
ATOM 1553 N N . TYR A 1 187 ? 16.068 -7.697 2.852 1.00 84.44 187 TYR A N 1
ATOM 1554 C CA . TYR A 1 187 ? 16.869 -8.318 3.905 1.00 84.44 187 TYR A CA 1
ATOM 1555 C C . TYR A 1 187 ? 17.676 -9.518 3.384 1.00 84.44 187 TYR A C 1
ATOM 1557 O O . TYR A 1 187 ? 18.896 -9.572 3.554 1.00 84.44 187 TYR A O 1
ATOM 1565 N N . LYS A 1 188 ? 17.034 -10.445 2.662 1.00 84.38 188 LYS A N 1
ATOM 1566 C CA . LYS A 1 188 ? 17.704 -11.604 2.051 1.00 84.38 188 LYS A CA 1
ATOM 1567 C C . LYS A 1 188 ? 18.824 -11.195 1.101 1.00 84.38 188 LYS A C 1
ATOM 1569 O O . LYS A 1 188 ? 19.903 -11.787 1.127 1.00 84.38 188 LYS A O 1
ATOM 1574 N N . LYS A 1 189 ? 18.584 -10.182 0.264 1.00 84.44 189 LYS A N 1
ATOM 1575 C CA . LYS A 1 189 ? 19.597 -9.646 -0.656 1.00 84.44 189 LYS A CA 1
ATOM 1576 C C . LYS A 1 189 ? 20.776 -9.029 0.097 1.00 84.44 189 LYS A C 1
ATOM 1578 O O . LYS A 1 189 ? 21.908 -9.175 -0.359 1.00 84.44 189 LYS A O 1
ATOM 1583 N N . ASP A 1 190 ? 20.539 -8.355 1.220 1.00 79.62 190 ASP A N 1
ATOM 1584 C CA . ASP A 1 190 ? 21.606 -7.781 2.047 1.00 79.62 190 ASP A CA 1
ATOM 1585 C C . ASP A 1 190 ? 22.459 -8.864 2.726 1.00 79.62 190 ASP A C 1
ATOM 1587 O O . ASP A 1 190 ? 23.689 -8.790 2.689 1.00 79.62 190 ASP A O 1
ATOM 1591 N N . ILE A 1 191 ? 21.831 -9.922 3.249 1.00 79.25 191 ILE A N 1
ATOM 1592 C CA . ILE A 1 191 ? 22.539 -11.097 3.780 1.00 79.25 191 ILE A CA 1
ATOM 1593 C C . ILE A 1 191 ? 23.369 -11.777 2.700 1.00 79.25 191 ILE A C 1
ATOM 1595 O O . ILE A 1 191 ? 24.537 -12.072 2.931 1.00 79.25 191 ILE A O 1
ATOM 1599 N N . TYR A 1 192 ? 22.809 -11.993 1.510 1.00 80.50 192 TYR A N 1
ATOM 1600 C CA . TYR A 1 192 ? 23.552 -12.622 0.419 1.00 80.50 192 TYR A CA 1
ATOM 1601 C C . TYR A 1 192 ? 24.810 -11.824 0.038 1.00 80.50 192 TYR A C 1
ATOM 1603 O O . TYR A 1 192 ? 25.837 -12.407 -0.298 1.00 80.50 192 TYR A O 1
ATOM 1611 N N . LYS A 1 193 ? 24.750 -10.488 0.108 1.00 79.75 193 LYS A N 1
ATOM 1612 C CA . LYS A 1 193 ? 25.876 -9.608 -0.237 1.00 79.75 193 LYS A CA 1
ATOM 1613 C C . LYS A 1 193 ? 26.932 -9.491 0.861 1.00 79.75 193 LYS A C 1
ATOM 1615 O O . LYS A 1 193 ? 28.111 -9.394 0.537 1.00 79.75 193 LYS A O 1
ATOM 1620 N N . LYS A 1 194 ? 26.523 -9.426 2.130 1.00 77.44 194 LYS A N 1
ATOM 1621 C CA . LYS A 1 194 ? 27.412 -9.110 3.266 1.00 77.44 194 LYS A CA 1
ATOM 1622 C C . LYS A 1 194 ? 27.729 -10.312 4.163 1.00 77.44 194 LYS A C 1
ATOM 1624 O O . LYS A 1 194 ? 28.607 -10.210 5.009 1.00 77.44 194 LYS A O 1
ATOM 1629 N N . GLY A 1 195 ? 27.040 -11.435 3.976 1.00 68.12 195 GLY A N 1
ATOM 1630 C CA . GLY A 1 195 ? 27.102 -12.593 4.861 1.00 68.12 195 GLY A CA 1
ATOM 1631 C C . GLY A 1 195 ? 26.229 -12.447 6.113 1.00 68.12 195 GLY A C 1
ATOM 1632 O O . GLY A 1 195 ? 25.580 -11.420 6.351 1.00 68.12 195 GLY A O 1
ATOM 1633 N N . TYR A 1 196 ? 26.202 -13.516 6.908 1.00 67.44 196 TYR A N 1
ATOM 1634 C CA . TYR A 1 196 ? 25.659 -13.493 8.264 1.00 67.44 196 TYR A CA 1
ATOM 1635 C C . TYR A 1 196 ? 26.707 -12.909 9.217 1.00 67.44 196 TYR A C 1
ATOM 1637 O O . TYR A 1 196 ? 27.880 -13.264 9.134 1.00 67.44 196 TYR A O 1
ATOM 1645 N N . ASP A 1 197 ? 26.271 -12.048 10.132 1.00 63.56 197 ASP A N 1
ATOM 1646 C CA . ASP A 1 197 ? 27.082 -11.532 11.235 1.00 63.56 197 ASP A CA 1
ATOM 1647 C C . ASP A 1 197 ? 26.326 -11.770 12.549 1.00 63.56 197 ASP A C 1
ATOM 1649 O O . ASP A 1 197 ? 25.097 -11.778 12.575 1.00 63.56 197 ASP A O 1
ATOM 1653 N N . SER A 1 198 ? 27.073 -11.949 13.635 1.00 55.50 198 SER A N 1
ATOM 1654 C CA . SER A 1 198 ? 26.629 -12.090 15.025 1.00 55.50 198 SER A CA 1
ATOM 1655 C C . SER A 1 198 ? 25.655 -11.006 15.506 1.00 55.50 198 SER A C 1
ATOM 1657 O O . SER A 1 198 ? 24.928 -11.216 16.472 1.00 55.50 198 SER A O 1
ATOM 1659 N N . THR A 1 199 ? 25.615 -9.859 14.827 1.00 60.44 199 THR A N 1
ATOM 1660 C CA . THR A 1 199 ? 24.721 -8.732 15.119 1.00 60.44 199 THR A CA 1
ATOM 1661 C C . THR A 1 199 ? 23.356 -8.828 14.427 1.00 60.44 199 THR A C 1
ATOM 1663 O O . THR A 1 199 ? 22.444 -8.083 14.791 1.00 60.44 199 THR A O 1
ATOM 1666 N N . ARG A 1 200 ? 23.192 -9.738 13.454 1.00 62.81 200 ARG A N 1
ATOM 1667 C CA . ARG A 1 200 ? 22.002 -9.852 12.596 1.00 62.81 200 ARG A CA 1
ATOM 1668 C C . ARG A 1 200 ? 21.040 -10.912 13.123 1.00 62.81 200 ARG A C 1
ATOM 1670 O O . ARG A 1 200 ? 21.360 -12.098 13.154 1.00 62.81 200 ARG A O 1
ATOM 1677 N N . GLY A 1 201 ? 19.837 -10.486 13.497 1.00 63.69 201 GLY A N 1
ATOM 1678 C CA . GLY A 1 201 ? 18.745 -11.389 13.876 1.00 63.69 201 GLY A CA 1
ATOM 1679 C C . GLY A 1 201 ? 18.135 -12.115 12.669 1.00 63.69 201 GLY A C 1
ATOM 1680 O O . GLY A 1 201 ? 18.131 -11.592 11.553 1.00 63.69 201 GLY A O 1
ATOM 1681 N N . LEU A 1 202 ? 17.609 -13.324 12.887 1.00 68.94 202 LEU A N 1
ATOM 1682 C CA . LEU A 1 202 ? 16.850 -14.072 11.879 1.00 68.94 202 LEU A CA 1
ATOM 1683 C C . LEU A 1 202 ? 15.392 -13.605 11.864 1.00 68.94 202 LEU A C 1
ATOM 1685 O O . LEU A 1 202 ? 14.713 -13.664 12.888 1.00 68.94 202 LEU A O 1
ATOM 1689 N N . ILE A 1 203 ? 14.886 -13.215 10.693 1.00 67.12 203 ILE A N 1
ATOM 1690 C CA . ILE A 1 203 ? 13.455 -12.941 10.515 1.00 67.12 203 ILE A CA 1
ATOM 1691 C C . ILE A 1 203 ? 12.706 -14.278 10.447 1.00 67.12 203 ILE A C 1
ATOM 1693 O O . ILE A 1 203 ? 12.849 -15.033 9.482 1.00 67.12 203 ILE A O 1
ATOM 1697 N N . ASN A 1 204 ? 11.892 -14.572 11.463 1.00 65.50 204 ASN A N 1
ATOM 1698 C CA . ASN A 1 204 ? 11.019 -15.746 11.472 1.00 65.50 204 ASN A CA 1
ATOM 1699 C C . ASN A 1 204 ? 9.682 -15.432 10.780 1.00 65.50 204 ASN A C 1
ATOM 1701 O O . ASN A 1 204 ? 8.847 -14.740 11.363 1.00 65.50 204 ASN A O 1
ATOM 1705 N N . THR A 1 205 ? 9.483 -15.967 9.574 1.00 63.53 205 THR A N 1
ATOM 1706 C CA . THR A 1 205 ? 8.242 -15.861 8.778 1.00 63.53 205 THR A CA 1
ATOM 1707 C C . THR A 1 205 ? 7.263 -17.023 9.003 1.00 63.53 205 THR A C 1
ATOM 1709 O O . THR A 1 205 ? 6.246 -17.123 8.317 1.00 63.53 205 THR A O 1
ATOM 1712 N N . GLY A 1 206 ? 7.569 -17.934 9.933 1.00 56.16 206 GLY A N 1
ATOM 1713 C CA . GLY A 1 206 ? 6.707 -19.059 10.284 1.00 56.16 206 GLY A CA 1
ATOM 1714 C C . GLY A 1 206 ? 5.401 -18.625 10.966 1.00 56.16 206 GLY A C 1
ATOM 1715 O O . GLY A 1 206 ? 5.253 -17.465 11.353 1.00 56.16 206 GLY A O 1
ATOM 1716 N N . PRO A 1 207 ? 4.437 -19.549 11.135 1.00 50.72 207 PRO A N 1
ATOM 1717 C CA . PRO A 1 207 ? 3.172 -19.248 11.796 1.00 50.72 207 PRO A CA 1
ATOM 1718 C C . PRO A 1 207 ? 3.423 -18.751 13.225 1.00 50.72 207 PRO A C 1
ATOM 1720 O O . PRO A 1 207 ? 3.888 -19.502 14.083 1.00 50.72 207 PRO A O 1
ATOM 1723 N N . ARG A 1 208 ? 3.105 -17.478 13.474 1.00 51.56 208 ARG A N 1
ATOM 1724 C CA . ARG A 1 208 ? 3.075 -16.885 14.814 1.00 51.56 208 ARG A CA 1
ATOM 1725 C C . ARG A 1 208 ? 1.633 -16.962 15.340 1.00 51.56 208 ARG A C 1
ATOM 1727 O O . ARG A 1 208 ? 0.700 -16.713 14.573 1.00 51.56 208 ARG A O 1
ATOM 1734 N N . PRO A 1 209 ? 1.405 -17.345 16.607 1.00 44.56 209 PRO A N 1
ATOM 1735 C CA . PRO A 1 209 ? 0.068 -17.296 17.190 1.00 44.56 209 PRO A CA 1
ATOM 1736 C C . PRO A 1 209 ? -0.459 -15.853 17.157 1.00 44.56 209 PRO A C 1
ATOM 1738 O O . PRO A 1 209 ? 0.298 -14.918 17.398 1.00 44.56 209 PRO A O 1
ATOM 1741 N N . VAL A 1 210 ? -1.758 -15.678 16.883 1.00 47.59 210 VAL A N 1
ATOM 1742 C CA . VAL A 1 210 ? -2.423 -14.362 16.704 1.00 47.59 210 VAL A CA 1
ATOM 1743 C C . VAL A 1 210 ? -2.192 -13.411 17.895 1.00 47.59 210 VAL A C 1
ATOM 1745 O O . VAL A 1 210 ? -2.184 -12.196 17.727 1.00 47.59 210 VAL A O 1
ATOM 1748 N N . ASN A 1 211 ? -1.922 -13.966 19.081 1.00 43.28 211 ASN A N 1
ATOM 1749 C CA . ASN A 1 211 ? -1.498 -13.239 20.274 1.00 43.28 211 ASN A CA 1
ATOM 1750 C C . ASN A 1 211 ? 0.007 -13.435 20.506 1.00 43.28 211 ASN A C 1
ATOM 1752 O O . ASN A 1 211 ? 0.401 -14.256 21.337 1.00 43.28 211 ASN A O 1
ATOM 1756 N N . HIS A 1 212 ? 0.855 -12.707 19.781 1.00 43.91 212 HIS A N 1
ATOM 1757 C CA . HIS A 1 212 ? 2.278 -12.657 20.102 1.00 43.91 212 HIS A CA 1
ATOM 1758 C C . HIS A 1 212 ? 2.609 -11.315 20.751 1.00 43.91 212 HIS A C 1
ATOM 1760 O O . HIS A 1 212 ? 2.656 -10.281 20.093 1.00 43.91 212 HIS A O 1
ATOM 1766 N N . TYR A 1 213 ? 2.809 -11.331 22.069 1.00 46.59 213 TYR A N 1
ATOM 1767 C CA . TYR A 1 213 ? 3.389 -10.201 22.780 1.00 46.59 213 TYR A CA 1
ATOM 1768 C C . TYR A 1 213 ? 4.891 -10.218 22.509 1.00 46.59 213 TYR A C 1
ATOM 1770 O O . TYR A 1 213 ? 5.597 -11.119 22.962 1.00 46.59 213 TYR A O 1
ATOM 1778 N N . THR A 1 214 ? 5.400 -9.239 21.766 1.00 45.06 214 THR A N 1
ATOM 1779 C CA . THR A 1 214 ? 6.832 -8.951 21.813 1.00 45.06 214 THR A CA 1
ATOM 1780 C C . THR A 1 214 ? 7.136 -8.474 23.229 1.00 45.06 214 THR A C 1
ATOM 1782 O O . THR A 1 214 ? 6.647 -7.416 23.631 1.00 45.06 214 THR A O 1
ATOM 1785 N N . ASN A 1 215 ? 7.903 -9.247 23.999 1.00 44.00 215 ASN A N 1
ATOM 1786 C CA . ASN A 1 215 ? 8.480 -8.785 25.260 1.00 44.00 215 ASN A CA 1
ATOM 1787 C C . ASN A 1 215 ? 9.429 -7.615 24.951 1.00 44.00 215 ASN A C 1
ATOM 1789 O O . ASN A 1 215 ? 10.619 -7.802 24.728 1.00 44.00 215 ASN A O 1
ATOM 1793 N N . ILE A 1 216 ? 8.883 -6.398 24.887 1.00 47.78 216 ILE A N 1
ATOM 1794 C CA . ILE A 1 216 ? 9.652 -5.149 24.764 1.00 47.78 216 ILE A CA 1
ATOM 1795 C C . ILE A 1 216 ? 10.188 -4.722 26.153 1.00 47.78 216 ILE A C 1
ATOM 1797 O O . ILE A 1 216 ? 10.940 -3.761 26.269 1.00 47.78 216 ILE A O 1
ATOM 1801 N N . VAL A 1 217 ? 9.869 -5.465 27.220 1.00 41.72 217 VAL A N 1
ATOM 1802 C CA . VAL A 1 217 ? 10.385 -5.248 28.579 1.00 41.72 217 VAL A CA 1
ATOM 1803 C C . VAL A 1 217 ? 11.146 -6.505 28.994 1.00 41.72 217 VAL A C 1
ATOM 1805 O O . VAL A 1 217 ? 10.585 -7.597 28.989 1.00 41.72 217 VAL A O 1
ATOM 1808 N N . GLY A 1 218 ? 12.450 -6.338 29.209 1.00 39.28 218 GLY A N 1
ATOM 1809 C CA . GLY A 1 218 ? 13.445 -7.400 29.123 1.00 39.28 218 GLY A CA 1
ATOM 1810 C C . GLY A 1 218 ? 13.481 -8.425 30.252 1.00 39.28 218 GLY A C 1
ATOM 1811 O O . GLY A 1 218 ? 12.976 -8.209 31.352 1.00 39.28 218 GLY A O 1
ATOM 1812 N N . ASP A 1 219 ? 14.211 -9.504 29.975 1.00 40.75 219 ASP A N 1
ATOM 1813 C CA . ASP A 1 219 ? 14.869 -10.308 31.001 1.00 40.75 219 ASP A CA 1
ATOM 1814 C C . ASP A 1 219 ? 15.966 -9.458 31.656 1.00 40.75 219 ASP A C 1
ATOM 1816 O O . ASP A 1 219 ? 17.141 -9.507 31.293 1.00 40.75 219 ASP A O 1
ATOM 1820 N N . VAL A 1 220 ? 15.570 -8.628 32.618 1.00 42.78 220 VAL A N 1
ATOM 1821 C CA . VAL A 1 220 ? 16.465 -8.213 33.696 1.00 42.78 220 VAL A CA 1
ATOM 1822 C C . VAL A 1 220 ? 15.992 -8.971 34.924 1.00 42.78 220 VAL A C 1
ATOM 1824 O O . VAL A 1 220 ? 15.094 -8.541 35.646 1.00 42.78 220 VAL A O 1
ATOM 1827 N N . THR A 1 221 ? 16.559 -10.156 35.123 1.00 41.28 221 THR A N 1
ATOM 1828 C CA . THR A 1 221 ? 16.475 -10.860 36.398 1.00 41.28 221 THR A CA 1
ATOM 1829 C C . THR A 1 221 ? 17.186 -10.001 37.439 1.00 41.28 221 THR A C 1
ATOM 1831 O O . THR A 1 221 ? 18.402 -9.827 37.382 1.00 41.28 221 THR A O 1
ATOM 1834 N N . TYR A 1 222 ? 16.433 -9.421 38.373 1.00 43.38 222 TYR A N 1
ATOM 1835 C CA . TYR A 1 222 ? 17.025 -8.900 39.597 1.00 43.38 222 TYR A CA 1
ATOM 1836 C C . TYR A 1 222 ? 17.368 -10.097 40.482 1.00 43.38 222 TYR A C 1
ATOM 1838 O O . TYR A 1 222 ? 16.476 -10.703 41.075 1.00 43.38 222 TYR A O 1
ATOM 1846 N N . ASP A 1 223 ? 18.654 -10.430 40.562 1.00 40.34 223 ASP A N 1
ATOM 1847 C CA . ASP A 1 223 ? 19.161 -11.238 41.664 1.00 40.34 223 ASP A CA 1
ATOM 1848 C C . ASP A 1 223 ? 19.046 -10.400 42.940 1.00 40.34 223 ASP A C 1
ATOM 1850 O O . ASP A 1 223 ? 19.682 -9.354 43.090 1.00 40.34 223 ASP A O 1
ATOM 1854 N N . ILE A 1 224 ? 18.174 -10.842 43.842 1.00 40.78 224 ILE A N 1
ATOM 1855 C CA . ILE A 1 224 ? 18.074 -10.317 45.199 1.00 40.78 224 ILE A CA 1
ATOM 1856 C C . ILE A 1 224 ? 19.130 -11.060 46.023 1.00 40.78 224 ILE A C 1
ATOM 1858 O O . ILE A 1 224 ? 18.969 -12.254 46.280 1.00 40.78 224 ILE A O 1
ATOM 1862 N N . TYR A 1 225 ? 20.185 -10.354 46.430 1.00 45.34 225 TYR A N 1
ATOM 1863 C CA . TYR A 1 225 ? 21.091 -10.757 47.510 1.00 45.34 225 TYR A CA 1
ATOM 1864 C C . TYR A 1 225 ? 21.002 -9.753 48.655 1.00 45.34 225 TYR A C 1
ATOM 1866 O O . TYR A 1 225 ? 21.027 -8.533 48.368 1.00 45.34 225 TYR A O 1
#

Foldseek 3Di:
DVVVVVVVPDDPVLVVVLVVQLVVLCVVQVVDDDDVSNVVSVVVSVVVNVVVVVVVVVVVVVLLVVLVVLQVLAPPRADQCNVPSLVSVLRSLCSVLCVQPVVLNVQLSVLVSVLNVLLVVLVPPDDPALLVSLVVSVVSLLSSLVSLVVSVVRDDPDPVVVVVSVVSSVSSNVVSVVSSVVSVVSVVVVCVVPNDDPVYDDRDPDDDPSDDDDCPPDPPPPDDD

Sequence (225 aa):
MKLYNAIEKLEGETLFKYIAVIISSIFLIGSIDIRLNVILAIFIAVTIILYLEDKRVTKSETLKTQHELKLNTIKPIPKNFEPYYDIVDFFFSIQDFYPFNPPVYEEVIDNVDNFLKVYEYVKKSGVETPEKYYDIAENKKQNAINALHSMIFKLEVNKIVTNKLDRSCKQLDEILRRYLDEMYDIYKKDIYKKGYDSTRGLINTGPRPVNHYTNIVGDVTYDIY

Radius of gyration: 26.26 Å; Cα contacts (8 Å, |Δi|>4): 150; chains: 1; bounding box: 54×38×104 Å

Nearest PDB structures (foldseek):
  7b5s-assembly1_H  TM=2.901E-01  e=2.239E+00  Homo sapiens
  7aan-assembly1_B  TM=2.963E-01  e=2.593E+00  Homo sapiens